Protein 2WR8 (pdb70)

Radius of gyration: 19.85 Å; Cα contacts (8 Å, |Δi|>4): 590; chains: 1; bounding box: 48×47×49 Å

InterPro domains:
  IPR002747 S-adenosyl-l-methionine hydroxide adenosyltransferase [PIRSF006779] (1-255)
  IPR002747 S-adenosyl-l-methionine hydroxide adenosyltransferase [PTHR35092] (1-255)
  IPR023227 S-adenosyl-l-methionine hydroxide adenosyltransferase, C-terminal domain superfamily [G3DSA:2.40.30.90] (161-256)
  IPR023227 S-adenosyl-l-methionine hydroxide adenosyltransferase, C-terminal domain superfamily [SSF101852] (163-254)
  IPR023228 S-adenosyl-l-methionine hydroxide adenosyltransferase, N-terminal domain superfamily [G3DSA:3.40.50.10790] (1-160)
  IPR023228 S-adenosyl-l-methionine hydroxide adenosyltransferase, N-terminal domain superfamily [SSF102522] (1-161)
  IPR046469 S-adenosyl-l-methionine hydroxide adenosyltransferase, N-terminal domain [PF01887] (2-149)
  IPR046470 S-adenosyl-l-methionine hydroxide adenosyltransferase, C-terminal domain [PF20257] (174-251)

Sequence (258 aa):
GSHMITLTTDFGLKGPYVGEMKVAMLRINPNAKIVDVTHSVTRHSILEGSFVMEQVVKYSPKGTVHVGVIDPGVGERRAIVIEGDQYLVVPDNGLATLPLKHIKVKSVYEIIPDKIRKFTGWEISSTFHGRDIFGPAGALIEKGIHPEEFGREIPVDSIVKLNVEPRKEGDVWILKVIYIDDFGNVILNLENYEKPRTVELLDFNLRLPYLETYGLVEKGEMLALPGSHHDYLEIAVNMGSAAERLNVKVGDELRVRLL

Solvent-accessible surface area: 12575 Å² total; per-residue (Å²): 33,99,81,68,0,5,0,1,0,29,41,30,133,210,53,80,111,20,38,52,0,58,95,3,0,67,181,16,5,95,116,15,118,38,62,66,46,34,6,73,10,69,180,90,17,32,24,7,0,0,8,19,2,3,30,40,1,58,177,17,80,127,19,0,2,2,0,0,3,0,18,68,50,36,39,191,41,63,6,1,0,0,18,16,40,0,44,0,0,0,1,11,24,2,0,3,11,4,0,23,92,64,14,162,50,167,8,0,8,29,4,39,66,116,68,0,108,164,61,17,60,63,128,40,30,91,99,27,17,0,61,0,3,0,0,0,0,0,0,3,14,18,119,55,40,112,1,95,89,0,4,140,120,22,83,63,137,53,12,72,130,40,130,25,130,34,122,112,102,68,86,26,58,19,0,42,0,2,57,40,28,155,146,7,6,0,1,0,7,2,58,148,42,162,123,17,200,19,0,22,1,55,69,62,149,60,158,7,50,18,51,96,75,81,64,107,26,140,152,29,90,14,0,0,5,20,34,99,15,92,8,0,7,0,0,6,11,153,29,31,0,13,144,128,9,130,13,149,35,36,55,94,8,116,0,71,42,84

Nearest PDB structures (foldseek):
  2wr8-assembly1_A  TM=1.004E+00  e=3.910E-58  Pyrococcus horikoshii OT3
  1wu8-assembly1_A  TM=9.920E-01  e=3.789E-52  Pyrococcus horikoshii OT3
  2zbu-assembly1_A  TM=8.902E-01  e=6.516E-28  Thermotoga maritima MSB8
  6ryz-assembly1_B  TM=8.671E-01  e=4.661E-22  Salinispora tropica CNB-440
  2q6l-assembly1_A  TM=8.946E-01  e=6.001E-20  Salinispora tropica CNB-440

Organism: Pyrococcus horikoshii (strain ATCC 700860 / DSM 12428 / JCM 9974 / NBRC 100139 / OT-3) (NCBI:txid70601)

Secondary structure (DSSP, 8-state):
--SEEEEEESS-SSSSHHHHHHHHHHHH-TT-EEEEEES-S-TT-HHHHHHHHHHHHHHSPTT-EEEEE--TT---PPEEEEEESSEEEEESSSTTTTGGGG--EEEEEEE-HHHHHHHH-SPPPSS-HIIIIIHHHHHHHHHT--GGGTEEEE-GGGS-------EEETTEEEEEEEEE-TT--EEES--S----SEEEETTTTEEEEB-SSGGGS-TT-EEEE-TTSSSEEEEETTB-HHHHHT--TT-EEEEEE-

CATH classification: 3.40.50.10790 (+1 more: 2.40.30.90)

B-factor: mean 41.77, std 5.21, range [25.49, 77.17]

Foldseek 3Di:
DPAAEEEAALQDDPDCQVVLLVVLLCVQAVVHHYHYQDNNPPQLQLLLLLLSLLQVLVPGQFAYEYFYDRPPPQAPWFFKWFAFSYIYGYTLAASPANNVVPTGTDFMWTFDQVQQCVRRVDDDDRPSCSNRPRSSVSSCVSVVNDSVRGTDTDDPVPGHHDDQDWDDDPQKIWWFFRDQDPQQKTWTSAAPDDDFQWKDQPVPPDIAGEDDDLVVDDQQQKHWYCPDRRTIIIHGRSHHPCVVVVDDGGDITIMGGD

Structure (mmCIF, N/CA/C/O backbone):
data_2WR8
#
_entry.id   2WR8
#
_cell.length_a   65.561
_cell.length_b   65.561
_cell.length_c   142.685
_cell.angle_alpha   90.00
_cell.angle_beta   90.00
_cell.angle_gamma   120.00
#
_symmetry.space_group_name_H-M   'H 3'
#
loop_
_entity.id
_entity.type
_entity.pdbx_description
1 polymer 'PUTATIVE UNCHARACTERIZED PROTEIN PH0463'
2 non-polymer S-ADENOSYL-L-HOMOCYSTEINE
3 water water
#
loop_
_atom_site.group_PDB
_atom_site.id
_atom_site.type_symbol
_atom_site.label_atom_id
_atom_site.label_alt_id
_atom_site.label_comp_id
_atom_site.label_asym_id
_atom_site.label_entity_id
_atom_site.label_seq_id
_atom_site.pdbx_PDB_ins_code
_atom_site.Cartn_x
_atom_site.Cartn_y
_atom_site.Cartn_z
_atom_site.occupancy
_atom_site.B_iso_or_equiv
_atom_site.auth_seq_id
_atom_site.auth_comp_id
_atom_site.auth_asym_id
_atom_site.auth_atom_id
_atom_site.pdbx_PDB_model_num
ATOM 1 N N . GLY A 1 1 ? 4.128 -29.462 -19.696 1.00 44.57 -2 GLY A N 1
ATOM 2 C CA . GLY A 1 1 ? 4.391 -30.901 -19.342 1.00 44.94 -2 GLY A CA 1
ATOM 3 C C . GLY A 1 1 ? 5.750 -31.448 -19.766 1.00 45.54 -2 GLY A C 1
ATOM 4 O O . GLY A 1 1 ? 5.954 -32.668 -19.820 1.00 46.59 -2 GLY A O 1
ATOM 5 N N . SER A 1 2 ? 6.697 -30.559 -20.054 1.00 46.16 -1 SER A N 1
ATOM 6 C CA . SER A 1 2 ? 8.022 -30.970 -20.502 1.00 45.67 -1 SER A CA 1
ATOM 7 C C . SER A 1 2 ? 8.877 -31.326 -19.304 1.00 45.24 -1 SER A C 1
ATOM 8 O O . SER A 1 2 ? 9.565 -32.329 -19.300 1.00 44.47 -1 SER A O 1
ATOM 11 N N . HIS A 1 3 ? 8.837 -30.483 -18.284 1.00 43.90 0 HIS A N 1
ATOM 12 C CA . HIS A 1 3 ? 9.594 -30.739 -17.068 1.00 43.36 0 HIS A CA 1
ATOM 13 C C . HIS A 1 3 ? 8.641 -30.921 -15.899 1.00 42.24 0 HIS A C 1
ATOM 14 O O . HIS A 1 3 ? 7.479 -30.543 -15.910 1.00 41.41 0 HIS A O 1
ATOM 21 N N . MET A 1 4 ? 9.190 -31.558 -14.905 1.00 42.08 1 MET A N 1
ATOM 22 C CA . MET A 1 4 ? 8.536 -31.726 -13.606 1.00 42.53 1 MET A CA 1
ATOM 23 C C . MET A 1 4 ? 8.362 -30.375 -12.849 1.00 40.62 1 MET A C 1
ATOM 24 O O . MET A 1 4 ? 9.243 -29.528 -12.910 1.00 38.05 1 MET A O 1
ATOM 29 N N . ILE A 1 5 ? 7.313 -30.259 -12.013 1.00 38.67 2 ILE A N 1
ATOM 30 C CA . ILE A 1 5 ? 7.175 -29.190 -11.050 1.00 38.05 2 ILE A CA 1
ATOM 31 C C . ILE A 1 5 ? 7.011 -29.920 -9.747 1.00 38.32 2 ILE A C 1
ATOM 32 O O . ILE A 1 5 ? 6.032 -30.651 -9.585 1.00 38.66 2 ILE A O 1
ATOM 37 N N . THR A 1 6 ? 7.953 -29.709 -8.830 1.00 37.51 3 THR A N 1
ATOM 38 C CA . THR A 1 6 ? 7.927 -30.349 -7.516 1.00 37.13 3 THR A CA 1
ATOM 39 C C . THR A 1 6 ? 7.273 -29.397 -6.494 1.00 36.70 3 THR A C 1
ATOM 40 O O . THR A 1 6 ? 7.334 -28.170 -6.639 1.00 34.83 3 THR A O 1
ATOM 44 N N . LEU A 1 7 ? 6.663 -29.972 -5.469 1.00 37.41 4 LEU A N 1
ATOM 45 C CA . LEU A 1 7 ? 6.039 -29.221 -4.412 1.00 36.64 4 LEU A CA 1
ATOM 46 C C . LEU A 1 7 ? 6.513 -29.629 -3.007 1.00 36.83 4 LEU A C 1
ATOM 47 O O . LEU A 1 7 ? 6.472 -30.809 -2.653 1.00 35.71 4 LEU A O 1
ATOM 52 N N . THR A 1 8 ? 6.963 -28.617 -2.269 1.00 35.36 5 THR A N 1
ATOM 53 C CA . THR A 1 8 ? 7.429 -28.763 -0.871 1.00 36.22 5 THR A CA 1
ATOM 54 C C . THR A 1 8 ? 6.769 -27.673 -0.074 1.00 36.07 5 THR A C 1
ATOM 55 O O . THR A 1 8 ? 7.052 -26.460 -0.324 1.00 37.49 5 THR A O 1
ATOM 59 N N . THR A 1 9 ? 6.030 -28.043 0.987 1.00 36.46 6 THR A N 1
ATOM 60 C CA . THR A 1 9 ? 5.330 -27.044 1.809 1.00 36.66 6 THR A CA 1
ATOM 61 C C . THR A 1 9 ? 5.296 -27.518 3.238 1.00 36.70 6 THR A C 1
ATOM 62 O O . THR A 1 9 ? 5.579 -28.711 3.506 1.00 37.32 6 THR A O 1
ATOM 66 N N . ASP A 1 10 ? 4.851 -26.632 4.111 1.00 35.84 7 ASP A N 1
ATOM 67 C CA . ASP A 1 10 ? 4.446 -26.981 5.473 1.00 36.42 7 ASP A CA 1
ATOM 68 C C . ASP A 1 10 ? 2.920 -26.873 5.666 1.00 35.91 7 ASP A C 1
ATOM 69 O O . ASP A 1 10 ? 2.429 -26.757 6.782 1.00 36.44 7 ASP A O 1
ATOM 74 N N . PHE A 1 11 ? 2.168 -26.909 4.573 1.00 36.57 8 PHE A N 1
ATOM 75 C CA . PHE A 1 11 ? 0.712 -26.630 4.641 1.00 36.61 8 PHE A CA 1
ATOM 76 C C . PHE A 1 11 ? -0.060 -27.669 5.418 1.00 35.88 8 PHE A C 1
ATOM 77 O O . PHE A 1 11 ? -1.155 -27.417 5.858 1.00 36.46 8 PHE A O 1
ATOM 85 N N . GLY A 1 12 ? 0.467 -28.870 5.459 1.00 36.67 9 GLY A N 1
ATOM 86 C CA . GLY A 1 12 ? -0.221 -30.000 6.059 1.00 37.07 9 GLY A CA 1
ATOM 87 C C . GLY A 1 12 ? -1.058 -30.766 5.047 1.00 38.32 9 GLY A C 1
ATOM 88 O O . GLY A 1 12 ? -1.300 -30.276 3.933 1.00 39.43 9 GLY A O 1
ATOM 89 N N . LEU A 1 13 ? -1.497 -31.965 5.449 1.00 37.45 10 LEU A N 1
ATOM 90 C CA . LEU A 1 13 ? -2.289 -32.828 4.577 1.00 38.32 10 LEU A CA 1
ATOM 91 C C . LEU A 1 13 ? -3.776 -32.816 4.856 1.00 38.22 10 LEU A C 1
ATOM 92 O O . LEU A 1 13 ? -4.560 -33.278 4.009 1.00 38.76 10 LEU A O 1
ATOM 97 N N . LYS A 1 14 ? -4.208 -32.307 6.001 1.00 37.33 11 LYS A N 1
ATOM 98 C CA . LYS A 1 14 ? -5.637 -32.308 6.325 1.00 38.70 11 LYS A CA 1
ATOM 99 C C . LYS A 1 14 ? -6.281 -31.011 5.923 1.00 40.36 11 LYS A C 1
ATOM 100 O O . LYS A 1 14 ? -6.135 -29.986 6.630 1.00 43.21 11 LYS A O 1
ATOM 106 N N . GLY A 1 15 ? -7.006 -30.986 4.794 1.00 39.04 12 GLY A N 1
ATOM 107 C CA . GLY A 1 15 ? -7.703 -29.784 4.418 1.00 37.39 12 GLY A CA 1
ATOM 108 C C . GLY A 1 15 ? -7.544 -29.564 2.946 1.00 37.28 12 GLY A C 1
ATOM 109 O O . GLY A 1 15 ? -7.059 -30.486 2.272 1.00 36.74 12 GLY A O 1
ATOM 110 N N . PRO A 1 16 ? -7.947 -28.368 2.455 1.00 36.84 13 PRO A N 1
ATOM 111 C CA . PRO A 1 16 ? -7.972 -28.095 1.026 1.00 35.51 13 PRO A CA 1
ATOM 112 C C . PRO A 1 16 ? -6.736 -27.453 0.439 1.00 36.61 13 PRO A C 1
ATOM 113 O O . PRO A 1 16 ? -6.714 -27.259 -0.788 1.00 34.46 13 PRO A O 1
ATOM 117 N N . TYR A 1 17 ? -5.737 -27.104 1.264 1.00 35.69 14 TYR A N 1
ATOM 118 C CA . TYR A 1 17 ? -4.709 -26.173 0.758 1.00 36.23 14 TYR A CA 1
ATOM 119 C C . TYR A 1 17 ? -3.952 -26.771 -0.402 1.00 35.46 14 TYR A C 1
ATOM 120 O O . TYR A 1 17 ? -3.790 -26.155 -1.449 1.00 35.68 14 TYR A O 1
ATOM 129 N N . VAL A 1 18 ? -3.434 -27.983 -0.226 1.00 35.30 15 VAL A N 1
ATOM 130 C CA . VAL A 1 18 ? -2.697 -28.578 -1.341 1.00 36.00 15 VAL A CA 1
ATOM 131 C C . VAL A 1 18 ? -3.517 -28.774 -2.601 1.00 35.07 15 VAL A C 1
ATOM 132 O O . VAL A 1 18 ? -3.031 -28.468 -3.712 1.00 35.07 15 VAL A O 1
ATOM 136 N N . GLY A 1 19 ? -4.734 -29.293 -2.483 1.00 35.27 16 GLY A N 1
ATOM 137 C CA . GLY A 1 19 ? -5.628 -29.457 -3.620 1.00 35.29 16 GLY A CA 1
ATOM 138 C C . GLY A 1 19 ? -5.912 -28.140 -4.325 1.00 36.36 16 GLY A C 1
ATOM 139 O O . GLY A 1 19 ? -5.901 -28.079 -5.566 1.00 36.17 16 GLY A O 1
ATOM 140 N N . GLU A 1 20 ? -6.208 -27.092 -3.552 1.00 36.62 17 GLU A N 1
ATOM 141 C CA . GLU A 1 20 ? -6.414 -25.756 -4.150 1.00 37.44 17 GLU A CA 1
ATOM 142 C C . GLU A 1 20 ? -5.229 -25.314 -5.003 1.00 37.82 17 GLU A C 1
ATOM 143 O O . GLU A 1 20 ? -5.391 -24.892 -6.153 1.00 37.83 17 GLU A O 1
ATOM 149 N N . MET A 1 21 ? -4.033 -25.398 -4.429 1.00 38.26 18 MET A N 1
ATOM 150 C CA . MET A 1 21 ? -2.804 -25.038 -5.144 1.00 38.01 18 MET A CA 1
ATOM 151 C C . MET A 1 21 ? -2.659 -25.866 -6.429 1.00 37.84 18 MET A C 1
ATOM 152 O O . MET A 1 21 ? -2.401 -25.301 -7.458 1.00 37.00 18 MET A O 1
ATOM 157 N N . LYS A 1 22 ? -2.880 -27.186 -6.367 1.00 37.71 19 LYS A N 1
ATOM 158 C CA . LYS A 1 22 ? -2.765 -28.034 -7.540 1.00 37.69 19 LYS A CA 1
ATOM 159 C C . LYS A 1 22 ? -3.782 -27.670 -8.611 1.00 38.24 19 LYS A C 1
ATOM 160 O O . LYS A 1 22 ? -3.457 -27.604 -9.808 1.00 37.90 19 LYS A O 1
ATOM 166 N N . VAL A 1 23 ? -5.042 -27.464 -8.234 1.00 38.48 20 VAL A N 1
ATOM 167 C CA . VAL A 1 23 ? -6.048 -27.158 -9.267 1.00 38.56 20 VAL A CA 1
ATOM 168 C C . VAL A 1 23 ? -5.762 -25.784 -9.912 1.00 38.80 20 VAL A C 1
ATOM 169 O O . VAL A 1 23 ? -5.893 -25.635 -11.126 1.00 39.42 20 VAL A O 1
ATOM 173 N N . ALA A 1 24 ? -5.254 -24.841 -9.121 1.00 38.34 21 ALA A N 1
ATOM 174 C CA . ALA A 1 24 ? -4.810 -23.520 -9.647 1.00 39.19 21 ALA A CA 1
ATOM 175 C C . ALA A 1 24 ? -3.717 -23.651 -10.678 1.00 38.71 21 ALA A C 1
ATOM 176 O O . ALA A 1 24 ? -3.698 -22.930 -11.680 1.00 39.54 21 ALA A O 1
ATOM 178 N N . MET A 1 25 ? -2.753 -24.520 -10.388 1.00 39.02 22 MET A N 1
ATOM 179 C CA . MET A 1 25 ? -1.679 -24.844 -11.302 1.00 38.75 22 MET A CA 1
ATOM 180 C C . MET A 1 25 ? -2.133 -25.477 -12.615 1.00 38.32 22 MET A C 1
ATOM 181 O O . MET A 1 25 ? -1.718 -25.069 -13.728 1.00 37.71 22 MET A O 1
ATOM 186 N N . LEU A 1 26 ? -3.037 -26.445 -12.487 1.00 39.43 23 LEU A N 1
ATOM 187 C CA . LEU A 1 26 ? -3.507 -27.241 -13.621 1.00 39.76 23 LEU A CA 1
ATOM 188 C C . LEU A 1 26 ? -4.476 -26.451 -14.475 1.00 39.95 23 LEU A C 1
ATOM 189 O O . LEU A 1 26 ? -4.587 -26.713 -15.671 1.00 39.84 23 LEU A O 1
ATOM 194 N N . ARG A 1 27 ? -5.169 -25.489 -13.868 1.00 40.33 24 ARG A N 1
ATOM 195 C CA . ARG A 1 27 ? -5.919 -24.466 -14.583 1.00 41.93 24 ARG A CA 1
ATOM 196 C C . ARG A 1 27 ? -5.054 -23.755 -15.612 1.00 42.44 24 ARG A C 1
ATOM 197 O O . ARG A 1 27 ? -5.419 -23.586 -16.764 1.00 42.09 24 ARG A O 1
ATOM 205 N N . ILE A 1 28 ? -3.901 -23.310 -15.141 1.00 42.72 25 ILE A N 1
ATOM 206 C CA . ILE A 1 28 ? -2.936 -22.599 -15.949 1.00 42.51 25 ILE A CA 1
ATOM 207 C C . ILE A 1 28 ? -2.193 -23.510 -16.900 1.00 41.12 25 ILE A C 1
ATOM 208 O O . ILE A 1 28 ? -1.975 -23.175 -18.063 1.00 41.23 25 ILE A O 1
ATOM 213 N N . ASN A 1 29 ? -1.796 -24.668 -16.410 1.00 40.38 26 ASN A N 1
ATOM 214 C CA . ASN A 1 29 ? -0.945 -25.562 -17.169 1.00 40.52 26 ASN A CA 1
ATOM 215 C C . ASN A 1 29 ? -1.546 -26.960 -17.111 1.00 39.90 26 ASN A C 1
ATOM 216 O O . ASN A 1 29 ? -1.175 -27.750 -16.237 1.00 38.83 26 ASN A O 1
ATOM 221 N N . PRO A 1 30 ? -2.549 -27.240 -17.959 1.00 39.37 27 PRO A N 1
ATOM 222 C CA . PRO A 1 30 ? -3.267 -28.503 -17.786 1.00 39.98 27 PRO A CA 1
ATOM 223 C C . PRO A 1 30 ? -2.422 -29.741 -17.926 1.00 39.81 27 PRO A C 1
ATOM 224 O O . PRO A 1 30 ? -2.813 -30.802 -17.430 1.00 40.31 27 PRO A O 1
ATOM 228 N N . ASN A 1 31 ? -1.284 -29.632 -18.616 1.00 39.77 28 ASN A N 1
ATOM 229 C CA . ASN A 1 31 ? -0.438 -30.801 -18.820 1.00 39.58 28 ASN A CA 1
ATOM 230 C C . ASN A 1 31 ? 0.702 -30.912 -17.834 1.00 39.18 28 ASN A C 1
ATOM 231 O O . ASN A 1 31 ? 1.522 -31.815 -17.948 1.00 38.02 28 ASN A O 1
ATOM 236 N N . ALA A 1 32 ? 0.692 -30.075 -16.802 1.00 39.21 29 ALA A N 1
ATOM 237 C CA . ALA A 1 32 ? 1.754 -30.073 -15.798 1.00 39.46 29 ALA A CA 1
ATOM 238 C C . ALA A 1 32 ? 1.926 -31.460 -15.154 1.00 39.35 29 ALA A C 1
ATOM 239 O O . ALA A 1 32 ? 0.942 -32.206 -14.952 1.00 40.28 29 ALA A O 1
ATOM 241 N N . LYS A 1 33 ? 3.190 -31.831 -14.943 1.00 38.35 30 LYS A N 1
ATOM 242 C CA . LYS A 1 33 ? 3.555 -33.053 -14.255 1.00 38.93 30 LYS A CA 1
ATOM 243 C C . LYS A 1 33 ? 3.987 -32.608 -12.846 1.00 37.47 30 LYS A C 1
ATOM 244 O O . LYS A 1 33 ? 5.152 -32.215 -12.619 1.00 37.74 30 LYS A O 1
ATOM 250 N N . ILE A 1 34 ? 3.059 -32.713 -11.895 1.00 37.07 31 ILE A N 1
ATOM 251 C CA . ILE A 1 34 ? 3.220 -32.138 -10.592 1.00 36.83 31 ILE A CA 1
ATOM 252 C C . ILE A 1 34 ? 3.644 -33.293 -9.640 1.00 37.28 31 ILE A C 1
ATOM 253 O O . ILE A 1 34 ? 2.991 -34.342 -9.590 1.00 38.42 31 ILE A O 1
ATOM 258 N N . VAL A 1 35 ? 4.786 -33.137 -8.999 1.00 38.21 32 VAL A N 1
ATOM 259 C CA . VAL A 1 35 ? 5.323 -34.199 -8.185 1.00 37.48 32 VAL A CA 1
ATOM 260 C C . VAL A 1 35 ? 5.361 -33.717 -6.747 1.00 37.07 32 VAL A C 1
ATOM 261 O O . VAL A 1 35 ? 6.075 -32.760 -6.428 1.00 36.29 32 VAL A O 1
ATOM 265 N N . ASP A 1 36 ? 4.595 -34.345 -5.880 1.00 36.06 33 ASP A N 1
ATOM 266 C CA . ASP A 1 36 ? 4.651 -33.984 -4.458 1.00 36.95 33 ASP A CA 1
ATOM 267 C C . ASP A 1 36 ? 5.969 -34.450 -3.821 1.00 38.03 33 ASP A C 1
ATOM 268 O O . ASP A 1 36 ? 6.420 -35.616 -4.062 1.00 37.65 33 ASP A O 1
ATOM 273 N N . VAL A 1 37 ? 6.605 -33.561 -3.046 1.00 37.61 34 VAL A N 1
ATOM 274 C CA . VAL A 1 37 ? 7.725 -33.955 -2.198 1.00 36.74 34 VAL A CA 1
ATOM 275 C C . VAL A 1 37 ? 7.111 -34.234 -0.826 1.00 36.75 34 VAL A C 1
ATOM 276 O O . VAL A 1 37 ? 6.959 -35.401 -0.398 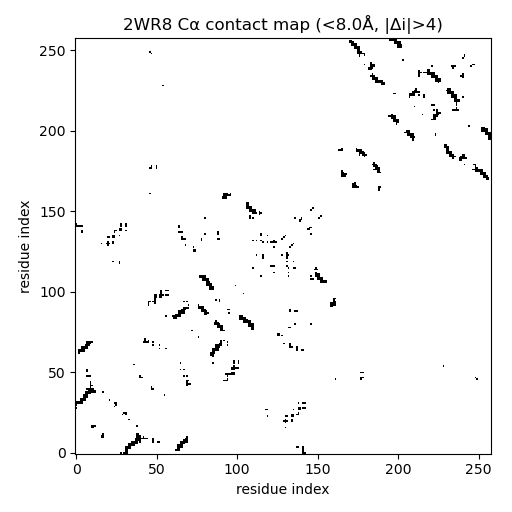1.00 36.04 34 VAL A O 1
ATOM 280 N N . THR A 1 38 ? 6.629 -33.165 -0.191 1.00 36.66 35 THR A N 1
ATOM 281 C CA . THR A 1 38 ? 6.073 -33.236 1.162 1.00 36.34 35 THR A CA 1
ATOM 282 C C . THR A 1 38 ? 5.275 -31.984 1.383 1.00 37.77 35 THR A C 1
ATOM 283 O O . THR A 1 38 ? 5.627 -30.905 0.870 1.00 37.66 35 THR A O 1
ATOM 287 N N . HIS A 1 39 ? 4.268 -32.110 2.234 1.00 37.38 36 HIS A N 1
ATOM 288 C CA . HIS A 1 39 ? 3.517 -30.979 2.749 1.00 37.09 36 HIS A CA 1
ATOM 289 C C . HIS A 1 39 ? 3.499 -31.050 4.263 1.00 37.83 36 HIS A C 1
ATOM 290 O O . HIS A 1 39 ? 2.721 -30.344 4.907 1.00 40.05 36 HIS A O 1
ATOM 297 N N . SER A 1 40 ? 4.436 -31.818 4.806 1.00 37.92 37 SER A N 1
ATOM 298 C CA . SER A 1 40 ? 4.490 -32.105 6.224 1.00 38.68 37 SER A CA 1
ATOM 299 C C . SER A 1 40 ? 5.784 -31.603 6.852 1.00 40.58 37 SER A C 1
ATOM 300 O O . SER A 1 40 ? 6.112 -31.959 8.019 1.00 42.28 37 SER A O 1
ATOM 303 N 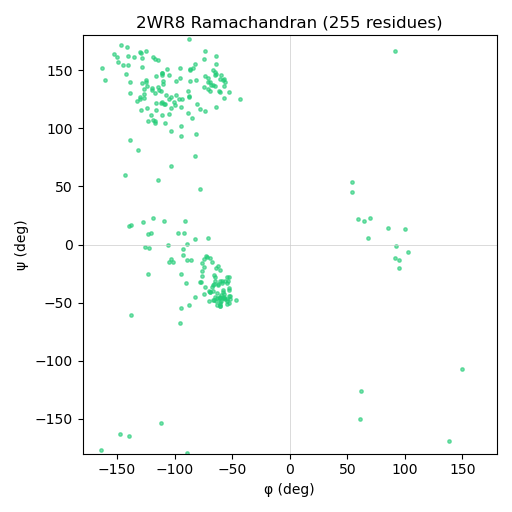N . VAL A 1 41 ? 6.413 -30.628 6.215 1.00 39.75 38 VAL A N 1
ATOM 304 C CA . VAL A 1 41 ? 7.532 -29.937 6.853 1.00 39.63 38 VAL A CA 1
ATOM 305 C C . VAL A 1 41 ? 7.031 -29.341 8.163 1.00 39.48 38 VAL A C 1
ATOM 306 O O . VAL A 1 41 ? 5.903 -28.788 8.246 1.00 38.25 38 VAL A O 1
ATOM 310 N N . THR A 1 42 ? 7.894 -29.398 9.176 1.00 39.03 39 THR A N 1
ATOM 311 C CA . THR A 1 42 ? 7.571 -28.895 10.519 1.00 39.25 39 THR A CA 1
ATOM 312 C C . THR A 1 42 ? 7.081 -27.459 10.357 1.00 39.71 39 THR A C 1
ATOM 313 O O . THR A 1 42 ? 7.693 -26.694 9.599 1.00 39.78 39 THR A O 1
ATOM 317 N N . ARG A 1 43 ? 5.952 -27.132 10.964 1.00 37.88 40 ARG A N 1
ATOM 318 C CA . ARG A 1 43 ? 5.332 -25.802 10.776 1.00 38.58 40 ARG A CA 1
ATOM 319 C C . ARG A 1 43 ? 6.366 -24.645 10.820 1.00 39.14 40 ARG A C 1
ATOM 320 O O . ARG A 1 43 ? 7.126 -24.543 11.831 1.00 37.13 40 ARG A O 1
ATOM 328 N N . HIS A 1 44 ? 6.376 -23.831 9.751 1.00 38.28 41 HIS A N 1
ATOM 329 C CA . HIS A 1 44 ? 7.178 -22.603 9.678 1.00 37.70 41 HIS A CA 1
ATOM 330 C C . HIS A 1 44 ? 8.686 -22.861 9.637 1.00 37.97 41 HIS A C 1
ATOM 331 O O . HIS A 1 44 ? 9.440 -21.905 9.743 1.00 39.11 41 HIS A O 1
ATOM 338 N N . SER A 1 45 ? 9.145 -24.111 9.562 1.00 38.14 42 SER A N 1
ATOM 339 C CA . SER A 1 45 ? 10.583 -24.377 9.579 1.00 37.91 42 SER A CA 1
ATOM 340 C C . SER A 1 45 ? 11.150 -24.158 8.153 1.00 37.90 42 SER A C 1
ATOM 341 O O . SER A 1 45 ? 11.198 -25.055 7.289 1.00 38.32 42 SER A O 1
ATOM 344 N N . ILE A 1 46 ? 11.668 -22.946 7.940 1.00 37.29 43 ILE A N 1
ATOM 345 C CA . ILE A 1 46 ? 12.287 -22.644 6.657 1.00 37.06 43 ILE A CA 1
ATOM 346 C C . ILE A 1 46 ? 13.558 -23.532 6.524 1.00 35.91 43 ILE A C 1
ATOM 347 O O . ILE A 1 46 ? 13.869 -23.991 5.428 1.00 36.48 43 ILE A O 1
ATOM 352 N N . LEU A 1 47 ? 14.238 -23.795 7.656 1.00 36.65 44 LEU A N 1
ATOM 353 C CA . LEU A 1 47 ? 15.451 -24.641 7.693 1.00 37.42 44 LEU A CA 1
ATOM 354 C C . LEU A 1 47 ? 15.159 -26.051 7.201 1.00 38.12 44 LEU A C 1
ATOM 355 O O . LEU A 1 47 ? 15.863 -26.572 6.294 1.00 38.65 44 LEU A O 1
ATOM 360 N N . GLU A 1 48 ? 14.139 -26.688 7.748 1.00 37.72 45 GLU A N 1
ATOM 361 C CA . GLU A 1 48 ? 13.876 -28.081 7.353 1.00 37.55 45 GLU A CA 1
ATOM 362 C C . GLU A 1 48 ? 13.384 -28.123 5.895 1.00 37.61 45 GLU A C 1
ATOM 363 O O . GLU A 1 48 ? 13.783 -28.965 5.121 1.00 37.56 45 GLU A O 1
ATOM 369 N N . GLY A 1 49 ? 12.521 -27.172 5.540 1.00 35.80 46 GLY A N 1
ATOM 370 C CA . GLY A 1 49 ? 12.121 -27.000 4.147 1.00 36.83 46 GLY A CA 1
ATOM 371 C C . GLY A 1 49 ? 13.289 -26.881 3.203 1.00 37.44 46 GLY A C 1
ATOM 372 O O . GLY A 1 49 ? 13.256 -27.450 2.077 1.00 37.25 46 GLY A O 1
ATOM 373 N N . SER A 1 50 ? 14.308 -26.085 3.570 1.00 36.53 47 SER A N 1
ATOM 374 C CA . SER A 1 50 ? 15.448 -25.878 2.698 1.00 37.61 47 SER A CA 1
ATOM 375 C C . SER A 1 50 ? 16.195 -27.220 2.484 1.00 37.42 47 SER A C 1
ATOM 376 O O . SER A 1 50 ? 16.513 -27.585 1.351 1.00 36.02 47 SER A O 1
ATOM 379 N N . PHE A 1 51 ? 16.334 -27.980 3.552 1.00 37.68 48 PHE A N 1
ATOM 380 C CA . PHE A 1 51 ? 17.011 -29.306 3.538 1.00 37.10 48 PHE A CA 1
ATOM 381 C C . PHE A 1 51 ? 16.288 -30.235 2.596 1.00 37.57 48 PHE A C 1
ATOM 382 O O . PHE A 1 51 ? 16.873 -30.855 1.745 1.00 38.62 48 PHE A O 1
ATOM 390 N N . VAL A 1 52 ? 14.974 -30.246 2.697 1.00 36.13 49 VAL A N 1
ATOM 391 C CA . VAL A 1 52 ? 14.175 -31.162 1.904 1.00 36.43 49 VAL A CA 1
ATOM 392 C C . VAL A 1 52 ? 14.294 -30.807 0.435 1.00 36.68 49 VAL A C 1
ATOM 393 O O . VAL A 1 52 ? 14.519 -31.687 -0.384 1.00 37.26 49 VAL A O 1
ATOM 397 N N . MET A 1 53 ? 14.139 -29.526 0.077 1.00 37.14 50 MET A N 1
ATOM 398 C CA . MET A 1 53 ? 14.311 -29.129 -1.312 1.00 37.21 50 MET A CA 1
ATOM 399 C C . MET A 1 53 ? 15.743 -29.390 -1.806 1.00 37.76 50 MET A C 1
ATOM 400 O O . MET A 1 53 ? 15.962 -29.731 -2.977 1.00 37.67 50 MET A O 1
ATOM 405 N N . GLU A 1 54 ? 16.726 -29.232 -0.938 1.00 38.01 51 GLU A N 1
ATOM 406 C CA . GLU A 1 54 ? 18.114 -29.526 -1.312 1.00 37.73 51 GLU A CA 1
ATOM 407 C C . GLU A 1 54 ? 18.264 -30.975 -1.815 1.00 37.79 51 GLU A C 1
ATOM 408 O O . GLU A 1 54 ? 18.850 -31.250 -2.875 1.00 38.70 51 GLU A O 1
ATOM 414 N N . GLN A 1 55 ? 17.684 -31.900 -1.068 1.00 37.70 52 GLN A N 1
ATOM 415 C CA . GLN A 1 55 ? 17.828 -33.317 -1.402 1.00 37.00 52 GLN A CA 1
ATOM 416 C C . GLN A 1 55 ? 17.116 -33.635 -2.721 1.00 36.36 52 GLN A C 1
ATOM 417 O O . GLN A 1 55 ? 17.638 -34.342 -3.528 1.00 36.62 52 GLN A O 1
ATOM 423 N N . VAL A 1 56 ? 15.941 -33.059 -2.945 1.00 36.80 53 VAL A N 1
ATOM 424 C CA . VAL A 1 56 ? 15.226 -33.307 -4.174 1.00 38.26 53 VAL A CA 1
ATOM 425 C C . VAL A 1 56 ? 15.916 -32.650 -5.369 1.00 38.55 53 VAL A C 1
ATOM 426 O O . VAL A 1 56 ? 15.986 -33.221 -6.479 1.00 40.14 53 VAL A O 1
ATOM 430 N N . VAL A 1 57 ? 16.422 -31.437 -5.192 1.00 38.92 54 VAL A N 1
ATOM 431 C CA . VAL A 1 57 ? 17.167 -30.764 -6.273 1.00 39.79 54 VAL A CA 1
ATOM 432 C C . VAL A 1 57 ? 18.393 -31.585 -6.748 1.00 39.81 54 VAL A C 1
ATOM 433 O O . VAL A 1 57 ? 18.720 -31.666 -7.971 1.00 40.07 54 VAL A O 1
ATOM 437 N N . LYS A 1 58 ? 19.069 -32.196 -5.787 1.00 39.96 55 LYS A N 1
ATOM 438 C CA . LYS A 1 58 ? 20.260 -32.997 -6.062 1.00 42.04 55 LYS A CA 1
ATOM 439 C C . LYS A 1 58 ? 20.003 -34.147 -7.009 1.00 41.86 55 LYS A C 1
ATOM 440 O O . LYS A 1 58 ? 20.908 -34.572 -7.747 1.00 43.31 55 LYS A O 1
ATOM 446 N N . TYR A 1 59 ? 18.785 -34.694 -6.970 1.00 42.78 56 TYR A N 1
ATOM 447 C CA . TYR A 1 59 ? 18.416 -35.817 -7.821 1.00 42.56 56 TYR A CA 1
ATOM 448 C C . TYR A 1 59 ? 17.491 -35.493 -8.999 1.00 43.26 56 TYR A C 1
ATOM 449 O O . TYR A 1 59 ? 17.179 -36.403 -9.765 1.00 43.18 56 TYR A O 1
ATOM 458 N N . SER A 1 60 ? 17.069 -34.227 -9.168 1.00 43.17 57 SER A N 1
ATOM 459 C CA . SER A 1 60 ? 16.168 -33.851 -10.265 1.00 43.00 57 SER A CA 1
ATOM 460 C C . SER A 1 60 ? 16.922 -33.524 -11.521 1.00 43.29 57 SER A C 1
ATOM 461 O O . SER A 1 60 ? 18.040 -33.042 -11.471 1.00 43.50 57 SER A O 1
ATOM 464 N N . PRO A 1 61 ? 16.296 -33.748 -12.674 1.00 42.91 58 PRO A N 1
ATOM 465 C CA . PRO A 1 61 ? 16.989 -33.412 -13.895 1.00 44.08 58 PRO A CA 1
ATOM 466 C C . PRO A 1 61 ? 17.008 -31.903 -14.103 1.00 44.92 58 PRO A C 1
ATOM 467 O O . PRO A 1 61 ? 16.187 -31.194 -13.507 1.00 45.57 58 PRO A O 1
ATOM 471 N N . LYS A 1 62 ? 17.940 -31.422 -14.922 1.00 45.27 59 LYS A N 1
ATOM 472 C CA . LYS A 1 62 ? 18.057 -29.989 -15.224 1.00 44.58 59 LYS A CA 1
ATOM 473 C C . LYS A 1 62 ? 16.746 -29.559 -15.851 1.00 44.10 59 LYS A C 1
ATOM 474 O O . LYS A 1 62 ? 16.082 -30.370 -16.481 1.00 44.25 59 LYS A O 1
ATOM 480 N N . GLY A 1 63 ? 16.329 -28.319 -15.589 1.00 43.18 60 GLY A N 1
ATOM 481 C CA . GLY A 1 63 ? 15.056 -27.792 -16.102 1.00 41.28 60 GLY A CA 1
ATOM 482 C C . GLY A 1 63 ? 13.865 -27.986 -15.194 1.00 39.94 60 GLY A C 1
ATOM 483 O O . GLY A 1 63 ? 12.805 -27.376 -15.410 1.00 37.21 60 GLY A O 1
ATOM 484 N N . THR A 1 64 ? 14.029 -28.810 -14.156 1.00 39.73 61 THR A N 1
ATOM 485 C CA . THR A 1 64 ? 12.989 -29.006 -13.138 1.00 38.76 61 THR A CA 1
ATOM 486 C C . THR A 1 64 ? 12.628 -27.698 -12.406 1.00 37.29 61 THR A C 1
ATOM 487 O O . THR A 1 64 ? 13.476 -26.809 -12.194 1.00 37.88 61 THR A O 1
ATOM 491 N N . VAL A 1 65 ? 11.351 -27.564 -12.116 1.00 35.63 62 VAL A N 1
ATOM 492 C CA . VAL A 1 65 ? 10.834 -26.356 -11.485 1.00 36.29 62 VAL A CA 1
ATOM 493 C C . VAL A 1 65 ? 10.406 -26.775 -10.090 1.00 36.15 62 VAL A C 1
ATOM 494 O O . VAL A 1 65 ? 9.583 -27.679 -9.923 1.00 37.53 62 VAL A O 1
ATOM 498 N N . HIS A 1 66 ? 10.979 -26.129 -9.097 1.00 35.65 63 HIS A N 1
ATOM 499 C CA . HIS A 1 66 ? 10.718 -26.438 -7.669 1.00 35.86 63 HIS A CA 1
ATOM 500 C C . HIS A 1 66 ? 9.963 -25.355 -6.941 1.00 36.32 63 HIS A C 1
ATOM 501 O O . HIS A 1 66 ? 10.481 -24.255 -6.756 1.00 35.84 63 HIS A O 1
ATOM 508 N N . VAL A 1 67 ? 8.717 -25.651 -6.562 1.00 36.69 64 VAL A N 1
ATOM 509 C CA . VAL A 1 67 ? 7.903 -24.696 -5.845 1.00 35.30 64 VAL A CA 1
ATOM 510 C C . VAL A 1 67 ? 8.064 -25.061 -4.374 1.00 36.48 64 VAL A C 1
ATOM 511 O O . VAL A 1 67 ? 7.757 -26.192 -3.951 1.00 37.88 64 VAL A O 1
ATOM 515 N N . GLY A 1 68 ? 8.465 -24.108 -3.588 1.00 34.98 65 GLY A N 1
ATOM 516 C CA . GLY A 1 68 ? 8.613 -24.301 -2.120 1.00 35.40 65 GLY A CA 1
ATOM 517 C C . GLY A 1 68 ? 7.845 -23.250 -1.404 1.00 36.34 65 GLY A C 1
ATOM 518 O O . GLY A 1 68 ? 8.089 -22.073 -1.662 1.00 35.60 65 GLY A O 1
ATOM 519 N N . VAL A 1 69 ? 7.011 -23.626 -0.441 1.00 38.26 66 VAL A N 1
ATOM 520 C CA . VAL A 1 69 ? 6.232 -22.654 0.318 1.00 36.65 66 VAL A CA 1
ATOM 521 C C . VAL A 1 69 ? 6.198 -23.033 1.796 1.00 37.36 66 VAL A C 1
ATOM 522 O O . VAL A 1 69 ? 5.371 -23.841 2.229 1.00 36.45 66 VAL A O 1
ATOM 526 N N . ILE A 1 70 ? 7.185 -22.517 2.519 1.00 36.07 67 ILE A N 1
ATOM 527 C CA . ILE A 1 70 ? 7.133 -22.452 3.983 1.00 36.26 67 ILE A CA 1
ATOM 528 C C . ILE A 1 70 ? 7.256 -20.950 4.250 1.00 37.98 67 ILE A C 1
ATOM 529 O O . ILE A 1 70 ? 8.320 -20.384 4.039 1.00 38.62 67 ILE A O 1
ATOM 534 N N . ASP A 1 71 ? 6.195 -20.298 4.750 1.00 38.34 68 ASP A N 1
ATOM 535 C CA . ASP A 1 71 ? 6.020 -18.822 4.608 1.00 38.42 68 ASP A CA 1
ATOM 536 C C . ASP A 1 71 ? 5.390 -18.189 5.837 1.00 39.63 68 ASP A C 1
ATOM 537 O O . ASP A 1 71 ? 4.321 -17.547 5.775 1.00 41.01 68 ASP A O 1
ATOM 542 N N . PRO A 1 72 ? 6.050 -18.334 6.985 1.00 40.47 69 PRO A N 1
ATOM 543 C CA . PRO A 1 72 ? 5.489 -17.718 8.220 1.00 41.63 69 PRO A CA 1
ATOM 544 C C . PRO A 1 72 ? 5.344 -16.189 8.157 1.00 43.29 69 PRO A C 1
ATOM 545 O O . PRO A 1 72 ? 4.430 -15.605 8.761 1.00 43.94 69 PRO A O 1
ATOM 549 N N . GLY A 1 73 ? 6.253 -15.573 7.420 1.00 44.08 70 GLY A N 1
ATOM 550 C CA . GLY A 1 73 ? 6.308 -14.108 7.274 1.00 44.79 70 GLY A CA 1
ATOM 551 C C . GLY A 1 73 ? 5.542 -13.550 6.124 1.00 45.41 70 GLY A C 1
ATOM 552 O O . GLY A 1 73 ? 5.802 -12.403 5.718 1.00 44.81 70 GLY A O 1
ATOM 553 N N . VAL A 1 74 ? 4.579 -14.319 5.611 1.00 46.14 71 VAL A N 1
ATOM 554 C CA . VAL A 1 74 ? 3.703 -13.895 4.546 1.00 47.19 71 VAL A CA 1
ATOM 555 C C . VAL A 1 74 ? 2.973 -12.617 4.948 1.00 49.17 71 VAL A C 1
ATOM 556 O O . VAL A 1 74 ? 2.580 -12.463 6.107 1.00 49.04 71 VAL A O 1
ATOM 560 N N . GLY A 1 75 ? 2.812 -11.742 3.957 1.00 50.23 72 GLY A N 1
ATOM 561 C CA . GLY A 1 75 ? 2.487 -10.325 4.130 1.00 50.07 72 GLY A CA 1
ATOM 562 C C . GLY A 1 75 ? 3.132 -9.594 2.961 1.00 51.91 72 GLY A C 1
ATOM 563 O O . GLY A 1 75 ? 3.758 -10.242 2.085 1.00 53.61 72 GLY A O 1
ATOM 564 N N . GLU A 1 77 ? 6.499 -7.429 4.461 1.00 52.83 74 GLU A N 1
ATOM 565 C CA . GLU A 1 77 ? 6.473 -7.310 2.995 1.00 51.66 74 GLU A CA 1
ATOM 566 C C . GLU A 1 77 ? 7.697 -8.015 2.374 1.00 50.39 74 GLU A C 1
ATOM 567 O O . GLU A 1 77 ? 8.497 -7.445 1.609 1.00 51.35 74 GLU A O 1
ATOM 573 N N . ARG A 1 78 ? 7.821 -9.283 2.729 1.00 47.20 75 ARG A N 1
ATOM 574 C CA . ARG A 1 78 ? 8.782 -10.169 2.101 1.00 44.89 75 ARG A CA 1
ATOM 575 C C . ARG A 1 78 ? 8.446 -10.378 0.609 1.00 42.02 75 ARG A C 1
ATOM 576 O O . ARG A 1 78 ? 7.263 -10.375 0.199 1.00 41.25 75 ARG A O 1
ATOM 584 N N . ARG A 1 79 ? 9.480 -10.579 -0.194 1.00 41.44 76 ARG A N 1
ATOM 585 C CA . ARG A 1 79 ? 9.315 -10.803 -1.646 1.00 41.19 76 ARG A CA 1
ATOM 586 C C . ARG A 1 79 ? 9.004 -12.262 -1.990 1.00 39.59 76 ARG A C 1
ATOM 587 O O . ARG A 1 79 ? 9.407 -13.176 -1.261 1.00 37.60 76 ARG A O 1
ATOM 595 N N . ALA A 1 80 ? 8.294 -12.442 -3.116 1.00 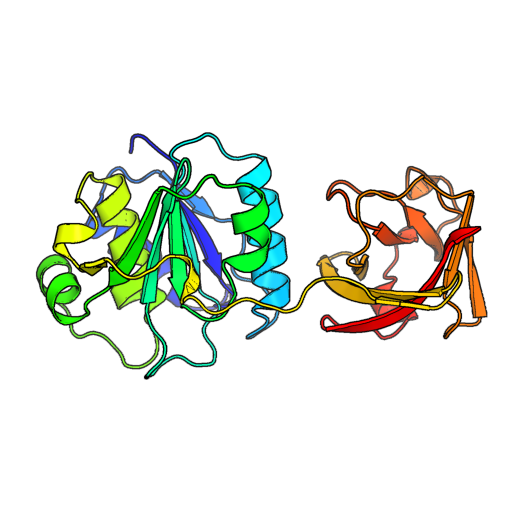38.89 77 ALA A N 1
ATOM 596 C CA . ALA A 1 80 ? 8.071 -13.732 -3.751 1.00 38.18 77 ALA A CA 1
ATOM 597 C C . ALA A 1 80 ? 9.011 -13.742 -4.902 1.00 37.35 77 ALA A C 1
ATOM 598 O O . ALA A 1 80 ? 9.036 -12.779 -5.663 1.00 36.45 77 ALA A O 1
ATOM 600 N N . ILE A 1 81 ? 9.844 -14.782 -5.004 1.00 35.72 78 ILE A N 1
ATOM 601 C CA . ILE A 1 81 ? 10.874 -14.784 -6.054 1.00 36.64 78 ILE A CA 1
ATOM 602 C C . ILE A 1 81 ? 10.918 -16.023 -6.936 1.00 35.93 78 ILE A C 1
ATOM 603 O O . ILE A 1 81 ? 10.501 -17.127 -6.547 1.00 35.93 78 ILE A O 1
ATOM 608 N N . VAL A 1 82 ? 11.404 -15.822 -8.152 1.00 35.31 79 VAL A N 1
ATOM 609 C CA . VAL A 1 82 ? 11.777 -16.900 -9.048 1.00 36.29 79 VAL A CA 1
ATOM 610 C C . VAL A 1 82 ? 13.285 -16.881 -9.198 1.00 37.03 79 VAL A C 1
ATOM 611 O O . VAL A 1 82 ? 13.864 -15.849 -9.587 1.00 37.64 79 VAL A O 1
ATOM 615 N N . ILE A 1 83 ? 13.929 -18.000 -8.878 1.00 38.16 80 ILE A N 1
ATOM 616 C CA . ILE A 1 83 ? 15.364 -18.133 -9.137 1.00 38.97 80 ILE A CA 1
ATOM 617 C C . ILE A 1 83 ? 15.512 -18.931 -10.428 1.00 39.60 80 ILE A C 1
ATOM 618 O O . ILE A 1 83 ? 15.050 -20.062 -10.517 1.00 38.72 80 ILE A O 1
ATOM 623 N N . GLU A 1 84 ? 16.137 -18.330 -11.433 1.00 39.72 81 GLU A N 1
ATOM 624 C CA . GLU A 1 84 ? 16.268 -18.955 -12.727 1.00 39.87 81 GLU A CA 1
ATOM 625 C C . GLU A 1 84 ? 17.671 -19.499 -12.890 1.00 39.86 81 GLU A C 1
ATOM 626 O O . GLU A 1 84 ? 18.629 -18.748 -12.887 1.00 40.47 81 GLU A O 1
ATOM 632 N N . GLY A 1 85 ? 17.786 -20.807 -13.036 1.00 39.99 82 GLY A N 1
ATOM 633 C CA . GLY A 1 85 ? 19.081 -21.471 -13.101 1.00 40.69 82 GLY A CA 1
ATOM 634 C C . GLY A 1 85 ? 18.974 -22.674 -14.002 1.00 41.61 82 GLY A C 1
ATOM 635 O O . GLY A 1 85 ? 18.027 -22.772 -14.779 1.00 42.33 82 GLY A O 1
ATOM 636 N N . ASP A 1 86 ? 19.938 -23.586 -13.919 1.00 41.78 83 ASP A N 1
ATOM 637 C CA . ASP A 1 86 ? 19.802 -24.872 -14.631 1.00 41.01 83 ASP A CA 1
ATOM 638 C C . ASP A 1 86 ? 18.683 -25.683 -14.022 1.00 41.14 83 ASP A C 1
ATOM 639 O O . ASP A 1 86 ? 18.234 -26.645 -14.613 1.00 41.54 83 ASP A O 1
ATOM 644 N N . GLN A 1 87 ? 18.244 -25.288 -12.821 1.00 40.13 84 GLN A N 1
ATOM 645 C CA . GLN A 1 87 ? 16.899 -25.624 -12.362 1.00 39.37 84 GLN A CA 1
ATOM 646 C C . GLN A 1 87 ? 16.236 -24.343 -11.891 1.00 39.51 84 GLN A C 1
ATOM 647 O O . GLN A 1 87 ? 16.923 -23.337 -11.683 1.00 39.43 84 GLN A O 1
ATOM 653 N N . TYR A 1 88 ? 14.916 -24.366 -11.728 1.00 38.23 85 TYR A N 1
ATOM 654 C CA . TYR A 1 88 ? 14.211 -23.189 -11.201 1.00 38.03 85 TYR A CA 1
ATOM 655 C C . TYR A 1 88 ? 13.798 -23.412 -9.737 1.00 37.76 85 TYR A C 1
ATOM 656 O O . TYR A 1 88 ? 13.394 -24.519 -9.347 1.00 37.18 85 TYR A O 1
ATOM 665 N N . LEU A 1 89 ? 13.820 -22.328 -8.958 1.00 36.89 86 LEU A N 1
ATOM 666 C CA . LEU A 1 89 ? 13.168 -22.289 -7.639 1.00 36.91 86 LEU A CA 1
ATOM 667 C C . LEU A 1 89 ? 12.091 -21.188 -7.618 1.00 36.76 86 LEU A C 1
ATOM 668 O O . LEU A 1 89 ? 12.364 -20.074 -8.069 1.00 37.16 86 LEU A O 1
ATOM 673 N N . VAL A 1 90 ? 10.898 -21.511 -7.110 1.00 34.77 87 VAL A N 1
ATOM 674 C CA . VAL A 1 90 ? 9.817 -20.532 -6.929 1.00 34.87 87 VAL A CA 1
ATOM 675 C C . VAL A 1 90 ? 9.462 -20.581 -5.431 1.00 35.53 87 VAL A C 1
ATOM 676 O O . VAL A 1 90 ? 8.825 -21.518 -4.962 1.00 35.29 87 VAL A O 1
ATOM 680 N N . VAL A 1 91 ? 9.878 -19.553 -4.726 1.00 36.38 88 VAL A N 1
ATOM 681 C CA . VAL A 1 91 ? 9.931 -19.573 -3.257 1.00 35.68 88 VAL A CA 1
ATOM 682 C C . VAL A 1 91 ? 9.708 -18.178 -2.669 1.00 35.18 88 VAL A C 1
ATOM 683 O O . VAL A 1 91 ? 9.969 -17.174 -3.345 1.00 36.06 88 VAL A O 1
ATOM 687 N N . PRO A 1 92 ? 9.268 -18.108 -1.402 1.00 35.94 89 PRO A N 1
ATOM 688 C CA . PRO A 1 92 ? 9.327 -16.848 -0.658 1.00 35.79 89 PRO A CA 1
ATOM 689 C C . PRO A 1 92 ? 10.808 -16.469 -0.474 1.00 35.15 89 PRO A C 1
ATOM 690 O O . PRO A 1 92 ? 11.651 -17.359 -0.357 1.00 35.99 89 PRO A O 1
ATOM 694 N N . ASP A 1 93 ? 11.103 -15.188 -0.488 1.00 34.68 90 ASP A N 1
ATOM 695 C CA . ASP A 1 93 ? 12.453 -14.699 -0.237 1.00 35.23 90 ASP A CA 1
ATOM 696 C C . ASP A 1 93 ? 12.694 -14.634 1.251 1.00 35.13 90 ASP A C 1
ATOM 697 O O . ASP A 1 93 ? 12.671 -13.541 1.843 1.00 36.12 90 ASP A O 1
ATOM 702 N N . ASN A 1 94 ? 12.917 -15.811 1.848 1.00 36.31 91 ASN A N 1
ATOM 703 C CA . ASN A 1 94 ? 13.082 -15.932 3.284 1.00 36.37 91 ASN A CA 1
ATOM 704 C C . ASN A 1 94 ? 14.187 -16.927 3.709 1.00 36.17 91 ASN A C 1
ATOM 705 O O . ASN A 1 94 ? 14.250 -17.293 4.884 1.00 37.61 91 ASN A O 1
ATOM 710 N N . GLY A 1 95 ? 15.033 -17.275 2.757 1.00 37.24 92 GLY A N 1
ATOM 711 C CA . GLY A 1 95 ? 16.144 -18.184 2.919 1.00 36.68 92 GLY A CA 1
ATOM 712 C C . GLY A 1 95 ? 15.827 -19.636 2.604 1.00 36.48 92 GLY A C 1
ATOM 713 O O . GLY A 1 95 ? 16.713 -20.505 2.653 1.00 36.97 92 GLY A O 1
ATOM 714 N N . LEU A 1 96 ? 14.583 -19.948 2.241 1.00 37.04 93 LEU A N 1
ATOM 715 C CA . LEU A 1 96 ? 14.231 -21.337 1.847 1.00 36.84 93 LEU A CA 1
ATOM 716 C C . LEU A 1 96 ? 15.150 -21.829 0.722 1.00 37.73 93 LEU A C 1
ATOM 717 O O . LEU A 1 96 ? 15.487 -23.006 0.675 1.00 38.96 93 LEU A O 1
ATOM 722 N N . ALA A 1 97 ? 15.584 -20.929 -0.161 1.00 37.10 94 ALA A N 1
ATOM 723 C CA . ALA A 1 97 ? 16.386 -21.305 -1.336 1.00 36.76 94 ALA A CA 1
ATOM 724 C C . ALA A 1 97 ? 17.820 -21.696 -0.941 1.00 36.97 94 ALA A C 1
ATOM 725 O O . ALA A 1 97 ? 18.548 -22.233 -1.744 1.00 38.62 94 ALA A O 1
ATOM 727 N N . THR A 1 98 ? 18.225 -21.467 0.312 1.00 37.73 95 THR A N 1
ATOM 728 C CA . THR A 1 98 ? 19.658 -21.504 0.618 1.00 38.00 95 THR A CA 1
ATOM 729 C C . THR A 1 98 ? 20.366 -22.829 0.356 1.00 37.51 95 THR A C 1
ATOM 730 O O . THR A 1 98 ? 21.401 -22.839 -0.341 1.00 38.87 95 THR A O 1
ATOM 734 N N . LEU A 1 99 ? 19.836 -23.930 0.907 1.00 37.73 96 LEU A N 1
ATOM 735 C CA . LEU A 1 99 ? 20.442 -25.232 0.631 1.00 38.02 96 LEU A CA 1
ATOM 736 C C . LEU A 1 99 ? 20.309 -25.690 -0.836 1.00 38.98 96 LEU A C 1
ATOM 737 O O . LEU A 1 99 ? 21.280 -26.160 -1.381 1.00 38.21 96 LEU A O 1
ATOM 742 N N . PRO A 1 100 ? 19.115 -25.617 -1.450 1.00 38.72 97 PRO A N 1
ATOM 743 C CA . PRO A 1 100 ? 19.079 -25.990 -2.862 1.00 39.28 97 PRO A CA 1
ATOM 744 C C . PRO A 1 100 ? 20.031 -25.201 -3.765 1.00 39.58 97 PRO A C 1
ATOM 745 O O . PRO A 1 100 ? 20.523 -25.752 -4.732 1.00 39.94 97 PRO A O 1
ATOM 749 N N . LEU A 1 101 ? 20.296 -23.936 -3.422 1.00 39.43 98 LEU A N 1
ATOM 750 C CA . LEU A 1 101 ? 21.154 -23.070 -4.219 1.00 40.04 98 LEU A CA 1
ATOM 751 C C . LEU A 1 101 ? 22.617 -23.571 -4.285 1.00 40.52 98 LEU A C 1
ATOM 752 O O . LEU A 1 101 ? 23.360 -23.157 -5.165 1.00 42.83 98 LEU A O 1
ATOM 757 N N . LYS A 1 102 ? 23.014 -24.427 -3.340 1.00 42.15 99 LYS A N 1
ATOM 758 C CA . LYS A 1 102 ? 24.330 -25.082 -3.347 1.00 41.93 99 LYS A CA 1
ATOM 759 C C . LYS A 1 102 ? 24.496 -25.959 -4.571 1.00 42.48 99 LYS A C 1
ATOM 760 O O . LYS A 1 102 ? 25.616 -26.311 -4.918 1.00 43.34 99 LYS A O 1
ATOM 766 N N . HIS A 1 103 ? 23.394 -26.326 -5.222 1.00 42.52 100 HIS A N 1
ATOM 767 C CA . HIS A 1 103 ? 23.413 -27.277 -6.326 1.00 42.69 100 HIS A CA 1
ATOM 768 C C . HIS A 1 103 ? 22.875 -26.721 -7.631 1.00 43.08 100 HIS A C 1
ATOM 769 O O . HIS A 1 103 ? 22.685 -27.471 -8.583 1.00 44.08 100 HIS A O 1
ATOM 776 N N . ILE A 1 104 ? 22.647 -25.4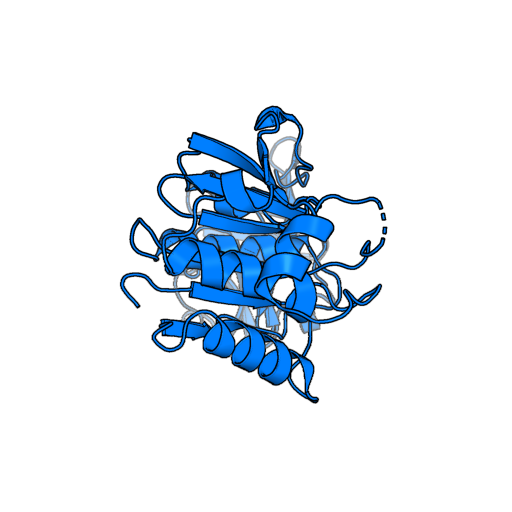18 -7.703 1.00 42.50 101 ILE A N 1
ATOM 777 C CA . ILE A 1 104 ? 22.098 -24.821 -8.927 1.00 42.83 101 ILE A CA 1
ATOM 778 C C . ILE A 1 104 ? 23.020 -23.727 -9.397 1.00 42.10 101 ILE A C 1
ATOM 779 O O . ILE A 1 104 ? 23.512 -22.961 -8.588 1.00 41.24 101 ILE A O 1
ATOM 784 N N . LYS A 1 105 ? 23.269 -23.689 -10.706 1.00 42.47 102 LYS A N 1
ATOM 785 C CA . LYS A 1 105 ? 23.974 -22.581 -11.329 1.00 43.16 102 LYS A CA 1
ATOM 786 C C . LYS A 1 105 ? 22.932 -21.553 -11.708 1.00 42.62 102 LYS A C 1
ATOM 787 O O . LYS A 1 105 ? 22.131 -21.808 -12.614 1.00 41.63 102 LYS A O 1
ATOM 793 N N . VAL A 1 106 ? 22.970 -20.399 -11.046 1.00 41.90 103 VAL A N 1
ATOM 794 C CA . VAL A 1 106 ? 21.931 -19.367 -11.181 1.00 42.05 103 VAL A CA 1
ATOM 795 C C . VAL A 1 106 ? 22.228 -18.405 -12.316 1.00 42.17 103 VAL A C 1
ATOM 796 O O . VAL A 1 106 ? 23.317 -17.883 -12.405 1.00 41.98 103 VAL A O 1
ATOM 800 N N . LYS A 1 107 ? 21.234 -18.158 -13.156 1.00 41.75 104 LYS A N 1
ATOM 801 C CA . LYS A 1 107 ? 21.344 -17.187 -14.215 1.00 41.94 104 LYS A CA 1
ATOM 802 C C . LYS A 1 107 ? 20.796 -15.851 -13.736 1.00 41.73 104 LYS A C 1
ATOM 803 O O . LYS A 1 107 ? 21.480 -14.825 -13.793 1.00 41.78 104 LYS A O 1
ATOM 809 N N . SER A 1 108 ? 19.557 -15.860 -13.257 1.00 41.53 105 SER A N 1
ATOM 810 C CA . SER A 1 108 ? 18.938 -14.620 -12.826 1.00 41.51 105 SER A CA 1
ATOM 811 C C . SER A 1 108 ? 17.884 -14.880 -11.754 1.00 41.31 105 SER A C 1
ATOM 812 O O . SER A 1 108 ? 17.454 -16.020 -11.567 1.00 39.52 105 SER A O 1
ATOM 815 N N . VAL A 1 109 ? 17.494 -13.804 -11.064 1.00 40.57 106 VAL A N 1
ATOM 816 C CA . VAL A 1 109 ? 16.471 -13.830 -10.026 1.00 39.40 106 VAL A CA 1
ATOM 817 C C . VAL A 1 109 ? 15.444 -12.758 -10.335 1.00 38.31 106 VAL A C 1
ATOM 818 O O . VAL A 1 109 ? 15.806 -11.670 -10.770 1.00 38.11 106 VAL A O 1
ATOM 822 N N . TYR A 1 110 ? 14.173 -13.092 -10.141 1.00 37.73 107 TYR A N 1
ATOM 823 C CA . TYR A 1 110 ? 13.069 -12.184 -10.375 1.00 38.92 107 TYR A CA 1
ATOM 824 C C . TYR A 1 110 ? 12.200 -12.059 -9.134 1.00 38.25 107 TYR A C 1
ATOM 825 O O . TYR A 1 110 ? 11.972 -13.036 -8.444 1.00 39.31 107 TYR A O 1
ATOM 834 N N . GLU A 1 111 ? 11.757 -10.843 -8.848 1.00 39.13 108 GLU A N 1
ATOM 835 C CA . GLU A 1 111 ? 10.671 -10.612 -7.905 1.00 39.46 108 GLU A CA 1
ATOM 836 C C . GLU A 1 111 ? 9.346 -10.682 -8.632 1.00 38.87 108 GLU A C 1
ATOM 837 O O . GLU A 1 111 ? 9.126 -9.937 -9.604 1.00 38.29 108 GLU A O 1
ATOM 843 N N . ILE A 1 112 ? 8.443 -11.510 -8.116 1.00 39.26 109 ILE A N 1
ATOM 844 C CA . ILE A 1 112 ? 7.133 -11.659 -8.694 1.00 39.78 109 ILE A CA 1
ATOM 845 C C . ILE A 1 112 ? 6.325 -10.405 -8.339 1.00 41.05 109 ILE A C 1
ATOM 846 O O . ILE A 1 112 ? 6.341 -9.946 -7.190 1.00 42.97 109 ILE A O 1
ATOM 851 N N . ILE A 1 113 ? 5.613 -9.877 -9.313 1.00 40.94 110 ILE A N 1
ATOM 852 C CA . ILE A 1 113 ? 4.766 -8.718 -9.082 1.00 41.08 110 ILE A CA 1
ATOM 853 C C . ILE A 1 113 ? 3.332 -9.230 -9.041 1.00 41.56 110 ILE A C 1
ATOM 854 O O . ILE A 1 113 ? 2.808 -9.665 -10.077 1.00 40.13 110 ILE A O 1
ATOM 859 N N . PRO A 1 114 ? 2.685 -9.162 -7.858 1.00 42.92 111 PRO A N 1
ATOM 860 C CA . PRO A 1 114 ? 1.305 -9.644 -7.661 1.00 44.14 111 PRO A CA 1
ATOM 861 C C . PRO A 1 114 ? 0.300 -9.213 -8.708 1.00 45.64 111 PRO A C 1
ATOM 862 O O . PRO A 1 114 ? -0.448 -10.045 -9.207 1.00 45.73 111 PRO A O 1
ATOM 866 N N . ASP A 1 115 ? 0.297 -7.927 -9.043 1.00 47.21 112 ASP A N 1
ATOM 867 C CA . ASP A 1 115 ? -0.570 -7.381 -10.074 1.00 48.42 112 ASP A CA 1
ATOM 868 C C . ASP A 1 115 ? -0.468 -8.121 -11.406 1.00 49.32 112 ASP A C 1
ATOM 869 O O . ASP A 1 115 ? -1.479 -8.330 -12.089 1.00 49.95 112 ASP A O 1
ATOM 874 N N . LYS A 1 116 ? 0.750 -8.512 -11.770 1.00 49.78 113 LYS A N 1
ATOM 875 C CA . LYS A 1 116 ? 0.988 -9.215 -13.030 1.00 49.97 113 LYS A CA 1
ATOM 876 C C . LYS A 1 116 ? 0.586 -10.699 -12.950 1.00 50.08 113 LYS A C 1
ATOM 877 O O . LYS A 1 116 ? 0.148 -11.266 -13.943 1.00 50.29 113 LYS A O 1
ATOM 883 N N . ILE A 1 117 ? 0.729 -11.322 -11.777 1.00 49.37 114 ILE A N 1
ATOM 884 C CA . ILE A 1 117 ? 0.210 -12.673 -11.562 1.00 49.90 114 ILE A CA 1
ATOM 885 C C . ILE A 1 117 ? -1.314 -12.686 -11.674 1.00 49.97 114 ILE A C 1
ATOM 886 O O . ILE A 1 117 ? -1.884 -13.536 -12.366 1.00 50.15 114 ILE A O 1
ATOM 891 N N . ARG A 1 118 ? -1.971 -11.751 -10.987 1.00 50.69 115 ARG A N 1
ATOM 892 C CA . ARG A 1 118 ? -3.439 -11.665 -11.009 1.00 51.15 115 ARG A CA 1
ATOM 893 C C . ARG A 1 118 ? -3.998 -11.603 -12.435 1.00 51.12 115 ARG A C 1
ATOM 894 O O . ARG A 1 118 ? -5.119 -12.079 -12.700 1.00 51.18 115 ARG A O 1
ATOM 902 N N . LYS A 1 119 ? -3.228 -11.006 -13.344 1.00 51.25 116 LYS A N 1
ATOM 903 C CA . LYS A 1 119 ? -3.556 -10.995 -14.786 1.00 51.27 116 LYS A CA 1
ATOM 904 C C . LYS A 1 119 ? -3.802 -12.376 -15.320 1.00 50.84 116 LYS A C 1
ATOM 905 O O . LYS A 1 119 ? -4.662 -12.555 -16.193 1.00 51.32 116 LYS A O 1
ATOM 911 N N . PHE A 1 120 ? -3.016 -13.332 -14.824 1.00 50.20 117 PHE A N 1
ATOM 912 C CA . PHE A 1 120 ? -2.995 -14.702 -15.343 1.00 49.99 117 PHE A CA 1
ATOM 913 C C . PHE A 1 120 ? -3.984 -15.610 -14.636 1.00 49.46 117 PHE A C 1
ATOM 914 O O . PHE A 1 120 ? -4.522 -16.530 -15.242 1.00 50.40 117 PHE A O 1
ATOM 922 N N . THR A 1 121 ? -4.211 -15.374 -13.349 1.00 49.47 118 THR A N 1
ATOM 923 C CA . THR A 1 121 ? -5.093 -16.215 -12.558 1.00 49.07 118 THR A CA 1
ATOM 924 C C . THR A 1 121 ? -6.552 -15.733 -12.658 1.00 49.27 118 THR A C 1
ATOM 925 O O . THR A 1 121 ? -7.460 -16.513 -12.979 1.00 49.54 118 THR A O 1
ATOM 929 N N . GLY A 1 122 ? -6.774 -14.448 -12.401 1.00 48.58 119 GLY A N 1
ATOM 930 C CA . GLY A 1 122 ? -8.111 -13.876 -12.478 1.00 48.75 119 GLY A CA 1
ATOM 931 C C . GLY A 1 122 ? -8.771 -13.665 -11.130 1.00 48.69 119 GLY A C 1
ATOM 932 O O . GLY A 1 122 ? -9.837 -13.043 -11.042 1.00 49.14 119 GLY A O 1
ATOM 933 N N . TRP A 1 123 ? -8.138 -14.137 -10.068 1.00 48.02 120 TRP A N 1
ATOM 934 C CA . TRP A 1 123 ? -8.742 -14.027 -8.752 1.00 48.62 120 TRP A CA 1
ATOM 935 C C . TRP A 1 123 ? -7.916 -13.212 -7.786 1.00 48.45 120 TRP A C 1
ATOM 936 O O . TRP A 1 123 ? -6.721 -13.008 -7.983 1.00 48.44 120 TRP A O 1
ATOM 947 N N . GLU A 1 124 ? -8.598 -12.759 -6.727 1.00 49.33 121 GLU A N 1
ATOM 948 C CA . GLU A 1 124 ? -8.015 -11.912 -5.685 1.00 49.09 121 GLU A CA 1
ATOM 949 C C . GLU A 1 124 ? -6.854 -12.640 -4.992 1.00 47.80 121 GLU A C 1
ATOM 950 O O . GLU A 1 124 ? -6.974 -13.819 -4.594 1.00 47.01 121 GLU A O 1
ATOM 956 N N . ILE A 1 125 ? -5.720 -11.962 -4.857 1.00 46.53 122 ILE A N 1
ATOM 957 C CA . ILE A 1 125 ? -4.604 -12.558 -4.103 1.00 46.35 122 ILE A CA 1
ATOM 958 C C . ILE A 1 125 ? -4.887 -12.414 -2.609 1.00 45.59 122 ILE A C 1
ATOM 959 O O . ILE A 1 125 ? -5.021 -11.300 -2.105 1.00 46.27 122 ILE A O 1
ATOM 964 N N . SER A 1 126 ? -5.028 -13.539 -1.921 1.00 44.06 123 SER A N 1
ATOM 965 C CA . SER A 1 126 ? -5.232 -13.550 -0.479 1.00 43.80 123 SER A CA 1
ATOM 966 C C . SER A 1 126 ? -4.037 -12.994 0.295 1.00 42.84 123 SER A C 1
ATOM 967 O O . SER A 1 126 ? -2.932 -12.912 -0.238 1.00 42.99 123 SER A O 1
ATOM 970 N N . SER A 1 127 ? -4.236 -12.621 1.559 1.00 42.40 124 SER A N 1
ATOM 971 C CA . SER A 1 127 ? -3.114 -12.100 2.348 1.00 42.32 124 SER A CA 1
ATOM 972 C C . SER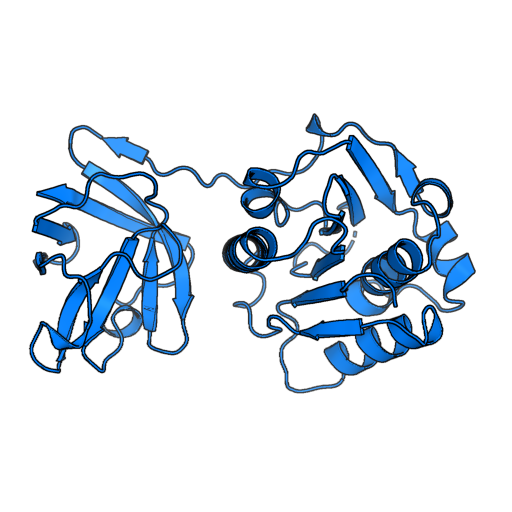 A 1 127 ? -2.175 -13.174 2.811 1.00 42.13 124 SER A C 1
ATOM 973 O O . SER A 1 127 ? -1.019 -12.897 3.101 1.00 42.39 124 SER A O 1
ATOM 976 N N . THR A 1 128 ? -2.664 -14.419 2.886 1.00 41.08 125 THR A N 1
ATOM 977 C CA . THR A 1 128 ? -1.875 -15.490 3.487 1.00 41.17 125 THR A CA 1
ATOM 978 C C . THR A 1 128 ? -1.606 -16.709 2.619 1.00 40.82 125 THR A C 1
ATOM 979 O O . THR A 1 128 ? -0.597 -17.369 2.863 1.00 43.31 125 THR A O 1
ATOM 983 N N . PHE A 1 129 ? -2.445 -17.018 1.615 1.00 40.35 126 PHE A N 1
ATOM 984 C CA . PHE A 1 129 ? -2.309 -18.273 0.884 1.00 39.72 126 PHE A CA 1
ATOM 985 C C . PHE A 1 129 ? -1.666 -17.985 -0.459 1.00 38.59 126 PHE A C 1
ATOM 986 O O . PHE A 1 129 ? -2.243 -18.156 -1.542 1.00 37.70 126 PHE A O 1
ATOM 994 N N . HIS A 1 130 ? -0.400 -17.583 -0.386 1.00 38.16 127 HIS A N 1
ATOM 995 C CA . HIS A 1 130 ? 0.356 -17.281 -1.612 1.00 38.23 127 HIS A CA 1
ATOM 996 C C . HIS A 1 130 ? 0.781 -18.532 -2.409 1.00 39.24 127 HIS A C 1
ATOM 997 O O . HIS A 1 130 ? 1.048 -18.455 -3.604 1.00 39.25 127 HIS A O 1
ATOM 1004 N N . GLY A 1 131 ? 0.803 -19.701 -1.784 1.00 39.42 128 GLY A N 1
ATOM 1005 C CA . GLY A 1 131 ? 0.947 -20.933 -2.588 1.00 38.83 128 GLY A CA 1
ATOM 1006 C C . GLY A 1 131 ? -0.095 -21.041 -3.684 1.00 38.76 128 GLY A C 1
ATOM 1007 O O . GLY A 1 131 ? 0.228 -21.339 -4.855 1.00 39.24 128 GLY A O 1
ATOM 1008 N N . ARG A 1 132 ? -1.354 -20.798 -3.338 1.00 38.85 129 ARG A N 1
ATOM 1009 C CA . ARG A 1 132 ? -2.446 -20.862 -4.307 1.00 38.56 129 ARG A CA 1
ATOM 1010 C C . ARG A 1 132 ? -2.432 -19.675 -5.259 1.00 39.69 129 ARG A C 1
ATOM 1011 O O . ARG A 1 132 ? -2.726 -19.821 -6.438 1.00 38.05 129 ARG A O 1
ATOM 1019 N N . ASP A 1 133 ? -2.063 -18.498 -4.739 1.00 40.01 130 ASP A N 1
ATOM 1020 C CA . ASP A 1 133 ? -2.317 -17.246 -5.493 1.00 39.66 130 ASP A CA 1
ATOM 1021 C C . ASP A 1 133 ? -1.112 -16.626 -6.191 1.00 40.16 130 ASP A C 1
ATOM 1022 O O . ASP A 1 133 ? -1.280 -15.719 -7.061 1.00 40.91 130 ASP A O 1
ATOM 1027 N N . ILE A 1 134 ? 0.085 -17.107 -5.860 1.00 39.42 131 ILE A N 1
ATOM 1028 C CA . ILE A 1 134 ? 1.327 -16.515 -6.396 1.00 39.27 131 ILE A CA 1
ATOM 1029 C C . ILE A 1 134 ? 2.333 -17.633 -6.791 1.00 37.98 131 ILE A C 1
ATOM 1030 O O . ILE A 1 134 ? 2.673 -17.762 -7.959 1.00 38.45 131 ILE A O 1
ATOM 1035 N N . PHE A 1 135 ? 2.756 -18.458 -5.843 1.00 38.40 132 PHE A N 1
ATOM 1036 C CA . PHE A 1 135 ? 3.884 -19.427 -6.077 1.00 38.58 132 PHE A CA 1
ATOM 1037 C C . PHE A 1 135 ? 3.534 -20.576 -7.014 1.00 38.62 132 PHE A C 1
ATOM 1038 O O . PHE A 1 135 ? 4.290 -20.867 -7.938 1.00 39.04 132 PHE A O 1
ATOM 1046 N N . GLY A 1 136 ? 2.407 -21.232 -6.774 1.00 38.10 133 GLY A N 1
ATOM 1047 C CA . GLY A 1 136 ? 1.954 -22.283 -7.673 1.00 38.39 133 GLY A CA 1
ATOM 1048 C C . GLY A 1 136 ? 1.715 -21.790 -9.071 1.00 37.63 133 GLY A C 1
ATOM 1049 O O . GLY A 1 136 ? 2.249 -22.351 -10.051 1.00 36.55 133 GLY A O 1
ATOM 1050 N N . PRO A 1 137 ? 0.901 -20.723 -9.210 1.00 38.42 134 PRO A N 1
ATOM 1051 C CA . PRO A 1 137 ? 0.775 -20.142 -10.552 1.00 38.82 134 PRO A CA 1
ATOM 1052 C C . PRO A 1 137 ? 2.091 -19.785 -11.225 1.00 38.53 134 PRO A C 1
ATOM 1053 O O . PRO A 1 137 ? 2.243 -20.048 -12.440 1.00 38.48 134 PRO A O 1
ATOM 1057 N N . ALA A 1 138 ? 3.023 -19.163 -10.500 1.00 38.92 135 ALA A N 1
ATOM 1058 C CA . ALA A 1 138 ? 4.321 -18.817 -11.104 1.00 39.28 135 ALA A CA 1
ATOM 1059 C C . ALA A 1 138 ? 5.054 -20.064 -11.605 1.00 38.66 135 ALA A C 1
ATOM 1060 O O . ALA A 1 138 ? 5.522 -20.090 -12.732 1.00 39.74 135 ALA A O 1
ATOM 1062 N N . GLY A 1 139 ? 5.144 -21.094 -10.770 1.00 39.03 136 GLY A N 1
ATOM 1063 C CA . GLY A 1 139 ? 5.682 -22.411 -11.207 1.00 38.29 136 GLY A CA 1
ATOM 1064 C C . GLY A 1 139 ? 5.018 -22.983 -12.464 1.00 38.53 136 GLY A C 1
ATOM 1065 O O . GLY A 1 139 ? 5.709 -23.431 -13.368 1.00 37.65 136 GLY A O 1
ATOM 1066 N N . ALA A 1 140 ? 3.686 -22.956 -12.507 1.00 38.43 137 ALA A N 1
ATOM 1067 C CA . ALA A 1 140 ? 2.917 -23.491 -13.632 1.00 39.47 137 ALA A CA 1
ATOM 1068 C C . ALA A 1 140 ? 3.207 -22.673 -14.881 1.00 38.47 137 ALA A C 1
ATOM 1069 O O . ALA A 1 140 ? 3.435 -23.205 -15.947 1.00 40.63 137 ALA A O 1
ATOM 1071 N N . LEU A 1 141 ? 3.211 -21.359 -14.729 1.00 39.93 138 LEU A N 1
ATOM 1072 C CA . LEU A 1 141 ? 3.512 -20.447 -15.832 1.00 38.71 138 LEU A CA 1
ATOM 1073 C C . LEU A 1 141 ? 4.925 -20.645 -16.412 1.00 39.68 138 LEU A C 1
ATOM 1074 O O . LEU A 1 141 ? 5.087 -20.722 -17.657 1.00 38.81 138 LEU A O 1
ATOM 1079 N N . ILE A 1 142 ? 5.933 -20.691 -15.534 1.00 40.31 139 ILE A N 1
ATOM 1080 C CA . ILE A 1 142 ? 7.318 -20.973 -15.929 1.00 40.96 139 ILE A CA 1
ATOM 1081 C C . ILE A 1 142 ? 7.431 -22.280 -16.705 1.00 41.75 139 ILE A C 1
ATOM 1082 O O . ILE A 1 142 ? 8.046 -22.297 -17.763 1.00 42.85 139 ILE A O 1
ATOM 1087 N N . GLU A 1 143 ? 6.841 -23.361 -16.195 1.00 41.20 140 GLU A N 1
ATOM 1088 C CA . GLU A 1 143 ? 6.867 -24.648 -16.919 1.00 41.14 140 GLU A CA 1
ATOM 1089 C C . GLU A 1 143 ? 6.096 -24.590 -18.255 1.00 41.00 140 GLU A C 1
ATOM 1090 O O . GLU A 1 143 ? 6.471 -25.291 -19.193 1.00 41.45 140 GLU A O 1
ATOM 1096 N N . LYS A 1 144 ? 5.087 -23.711 -18.356 1.00 41.27 141 LYS A N 1
ATOM 1097 C CA . LYS A 1 144 ? 4.274 -23.497 -19.593 1.00 41.52 141 LYS A CA 1
ATOM 1098 C C . LYS A 1 144 ? 5.044 -22.714 -20.656 1.00 40.89 141 LYS A C 1
ATOM 1099 O O . LYS A 1 144 ? 4.614 -22.631 -21.821 1.00 41.27 141 LYS A O 1
ATOM 1105 N N . GLY A 1 145 ? 6.168 -22.125 -20.264 1.00 40.78 142 GLY A N 1
ATOM 1106 C CA . GLY A 1 145 ? 7.025 -21.382 -21.176 1.00 41.27 142 GLY A CA 1
ATOM 1107 C C . GLY A 1 145 ? 6.830 -19.882 -21.085 1.00 41.31 142 GLY A C 1
ATOM 1108 O O . GLY A 1 145 ? 7.314 -19.159 -21.930 1.00 40.62 142 GLY A O 1
ATOM 1109 N N . ILE A 1 146 ? 6.139 -19.418 -20.042 1.00 41.54 143 ILE A N 1
ATOM 1110 C CA . ILE A 1 146 ? 6.005 -17.981 -19.752 1.00 42.12 143 ILE A CA 1
ATOM 1111 C C . ILE A 1 146 ? 7.256 -17.477 -19.050 1.00 41.71 143 ILE A C 1
ATOM 1112 O O . ILE A 1 146 ? 7.583 -17.967 -17.965 1.00 42.45 143 ILE A O 1
ATOM 1117 N N . HIS A 1 147 ? 7.940 -16.495 -19.655 1.00 42.87 144 HIS A N 1
ATOM 1118 C CA . HIS A 1 147 ? 9.164 -15.940 -19.070 1.00 43.56 144 HIS A CA 1
ATOM 1119 C C . HIS A 1 147 ? 8.849 -15.189 -17.775 1.00 43.47 144 HIS A C 1
ATOM 1120 O O . HIS A 1 147 ? 7.846 -14.455 -17.726 1.00 43.53 144 HIS A O 1
ATOM 1127 N N . PRO A 1 148 ? 9.679 -15.377 -16.719 1.00 43.18 145 PRO A N 1
ATOM 1128 C CA . PRO A 1 148 ? 9.488 -14.625 -15.476 1.00 43.28 145 PRO A CA 1
ATOM 1129 C C . PRO A 1 148 ? 9.411 -13.110 -15.681 1.00 42.40 145 PRO A C 1
ATOM 1130 O O . PRO A 1 148 ? 8.782 -12.433 -14.881 1.00 42.70 145 PRO A O 1
ATOM 1134 N N . GLU A 1 149 ? 10.057 -12.584 -16.722 1.00 43.33 146 GLU A N 1
ATOM 1135 C CA . GLU A 1 149 ? 9.965 -11.161 -17.054 1.00 42.80 146 GLU A CA 1
ATOM 1136 C C . GLU A 1 149 ? 8.535 -10.682 -17.227 1.00 42.28 146 GLU A C 1
ATOM 1137 O O . GLU A 1 149 ? 8.253 -9.499 -17.014 1.00 42.02 146 GLU A O 1
ATOM 1143 N N . GLU A 1 150 ? 7.646 -11.592 -17.632 1.00 41.52 147 GLU A N 1
ATOM 1144 C CA . GLU A 1 150 ? 6.237 -11.278 -17.892 1.00 41.88 147 GLU A CA 1
ATOM 1145 C C . GLU A 1 150 ? 5.370 -11.099 -16.643 1.00 41.39 147 GLU A C 1
ATOM 1146 O O . GLU A 1 150 ? 4.264 -10.536 -16.703 1.00 42.80 147 GLU A O 1
ATOM 1152 N N . PHE A 1 151 ? 5.866 -11.549 -15.502 1.00 39.69 148 PHE A N 1
ATOM 1153 C CA . PHE A 1 151 ? 5.105 -11.437 -14.252 1.00 39.75 148 PHE A CA 1
ATOM 1154 C C . PHE A 1 151 ? 5.972 -11.020 -13.069 1.00 39.29 148 PHE A C 1
ATOM 1155 O O . PHE A 1 151 ? 5.577 -11.109 -11.890 1.00 38.32 148 PHE A O 1
ATOM 1163 N N . GLY A 1 152 ? 7.141 -10.490 -13.401 1.00 39.40 149 GLY A N 1
ATOM 1164 C CA . GLY A 1 152 ? 8.103 -10.067 -12.425 1.00 39.76 149 GLY A CA 1
ATOM 1165 C C . GLY A 1 152 ? 9.155 -9.162 -13.012 1.00 40.12 149 GLY A C 1
ATOM 1166 O O . GLY A 1 152 ? 9.119 -8.782 -14.210 1.00 39.18 149 GLY A O 1
ATOM 1167 N N . ARG A 1 153 ? 10.096 -8.798 -12.154 1.00 39.98 150 ARG A N 1
ATOM 1168 C CA . ARG A 1 153 ? 11.158 -7.901 -12.533 1.00 41.77 150 ARG A CA 1
ATOM 1169 C C . ARG A 1 153 ? 12.442 -8.402 -11.935 1.00 40.45 150 ARG A C 1
ATOM 1170 O O . ARG A 1 153 ? 12.487 -8.836 -10.800 1.00 39.25 150 ARG A O 1
ATOM 1178 N N .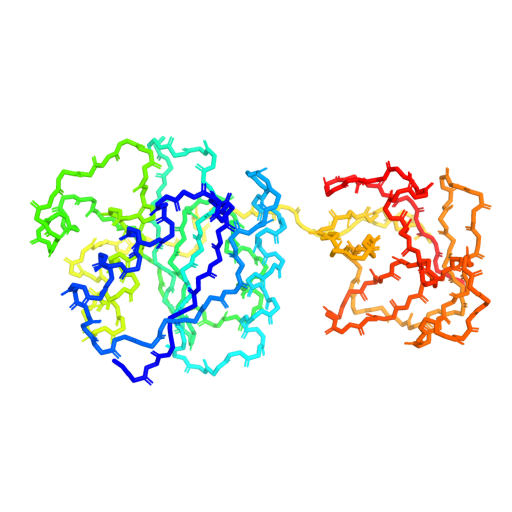 GLU A 1 154 ? 13.510 -8.317 -12.707 1.00 39.72 151 GLU A N 1
ATOM 1179 C CA . GLU A 1 154 ? 14.762 -8.877 -12.271 1.00 39.61 151 GLU A CA 1
ATOM 1180 C C . GLU A 1 154 ? 15.353 -8.080 -11.110 1.00 39.07 151 GLU A C 1
ATOM 1181 O O . GLU A 1 154 ? 15.307 -6.836 -11.100 1.00 37.93 151 GLU A O 1
ATOM 1187 N N . ILE A 1 155 ? 15.908 -8.825 -10.156 1.00 39.33 152 ILE A N 1
ATOM 1188 C CA . ILE A 1 155 ? 16.599 -8.293 -8.979 1.00 39.66 152 ILE A CA 1
ATOM 1189 C C . ILE A 1 155 ? 17.989 -8.954 -8.849 1.00 40.11 152 ILE A C 1
ATOM 1190 O O . ILE A 1 155 ? 18.253 -9.971 -9.476 1.00 39.99 152 ILE A O 1
ATOM 1195 N N . PRO A 1 156 ? 18.914 -8.331 -8.096 1.00 40.86 153 PRO A N 1
ATOM 1196 C CA . PRO A 1 156 ? 20.262 -8.898 -7.964 1.00 41.08 153 PRO A CA 1
ATOM 1197 C C . PRO A 1 156 ? 20.233 -10.247 -7.246 1.00 41.96 153 PRO A C 1
ATOM 1198 O O . PRO A 1 156 ? 19.560 -10.364 -6.230 1.00 39.50 153 PRO A O 1
ATOM 1202 N N . VAL A 1 157 ? 20.983 -11.228 -7.751 1.00 42.64 154 VAL A N 1
ATOM 1203 C CA . VAL A 1 157 ? 21.074 -12.532 -7.089 1.00 43.51 154 VAL A CA 1
ATOM 1204 C C . VAL A 1 157 ? 21.597 -12.440 -5.657 1.00 43.42 154 VAL A C 1
ATOM 1205 O O . VAL A 1 157 ? 21.215 -13.229 -4.826 1.00 44.17 154 VAL A O 1
ATOM 1209 N N . ASP A 1 158 ? 22.489 -11.485 -5.388 1.00 44.62 155 ASP A N 1
ATOM 1210 C CA . ASP A 1 158 ? 23.084 -11.338 -4.053 1.00 44.48 155 ASP A CA 1
ATOM 1211 C C . ASP A 1 158 ? 22.237 -10.560 -3.031 1.00 44.35 155 ASP A C 1
ATOM 1212 O O . ASP A 1 158 ? 22.685 -10.332 -1.898 1.00 44.65 155 ASP A O 1
ATOM 1217 N N . SER A 1 159 ? 21.016 -10.176 -3.410 1.00 44.03 156 SER A N 1
ATOM 1218 C CA . SER A 1 159 ? 20.135 -9.432 -2.515 1.00 43.75 156 SER A CA 1
ATOM 1219 C C . SER A 1 159 ? 19.170 -10.325 -1.701 1.00 43.43 156 SER A C 1
ATOM 1220 O O . SER A 1 159 ? 18.525 -9.844 -0.774 1.00 44.30 156 SER A O 1
ATOM 1223 N N . ILE A 1 160 ? 19.106 -11.617 -2.016 1.00 42.51 157 ILE A N 1
ATOM 1224 C CA . ILE A 1 160 ? 18.072 -12.492 -1.438 1.00 42.84 157 ILE A CA 1
ATOM 1225 C C . ILE A 1 160 ? 18.466 -12.989 -0.047 1.00 42.73 157 ILE A C 1
ATOM 1226 O O . ILE A 1 160 ? 19.649 -13.021 0.300 1.00 42.03 157 ILE A O 1
ATOM 1231 N N . VAL A 1 161 ? 17.457 -13.326 0.732 1.00 42.09 158 VAL A N 1
ATOM 1232 C CA . VAL A 1 161 ? 17.634 -13.720 2.116 1.00 42.53 158 VAL A CA 1
ATOM 1233 C C . VAL A 1 161 ? 18.367 -15.074 2.107 1.00 43.00 158 VAL A C 1
ATOM 1234 O O . VAL A 1 161 ? 18.083 -15.940 1.290 1.00 43.19 158 VAL A O 1
ATOM 1238 N N . LYS A 1 162 ? 19.342 -15.227 2.992 1.00 43.66 159 LYS A N 1
ATOM 1239 C CA . LYS A 1 162 ? 20.131 -16.462 3.086 1.00 44.81 159 LYS A CA 1
ATOM 1240 C C . LYS A 1 162 ? 20.075 -16.935 4.525 1.00 44.92 159 LYS A C 1
ATOM 1241 O O . LYS A 1 162 ? 20.286 -16.132 5.420 1.00 46.80 159 LYS A O 1
ATOM 1247 N N . LEU A 1 163 ? 19.825 -18.226 4.742 1.00 45.19 160 LEU A N 1
ATOM 1248 C CA . LEU A 1 163 ? 19.905 -18.870 6.054 1.00 45.45 160 LEU A CA 1
ATOM 1249 C C . LEU A 1 163 ? 21.352 -19.048 6.491 1.00 45.69 160 LEU A C 1
ATOM 1250 O O . LEU A 1 163 ? 22.185 -19.358 5.671 1.00 44.38 160 LEU A O 1
ATOM 1255 N N . ASN A 1 164 ? 21.625 -18.933 7.784 1.00 46.29 161 ASN A N 1
ATOM 1256 C CA . ASN A 1 164 ? 22.950 -19.282 8.318 1.00 46.71 161 ASN A CA 1
ATOM 1257 C C . ASN A 1 164 ? 22.937 -20.789 8.573 1.00 47.13 161 ASN A C 1
ATOM 1258 O O . ASN A 1 164 ? 22.183 -21.273 9.417 1.00 49.07 161 ASN A O 1
ATOM 1263 N N . VAL A 1 165 ? 23.663 -21.548 7.759 1.00 45.87 162 VAL A N 1
ATOM 1264 C CA . VAL A 1 165 ? 23.551 -23.005 7.825 1.00 45.63 162 VAL A CA 1
ATOM 1265 C C . VAL A 1 165 ? 24.876 -23.710 8.114 1.00 45.26 162 VAL A C 1
ATOM 1266 O O . VAL A 1 165 ? 24.907 -24.914 8.252 1.00 44.04 162 VAL A O 1
ATOM 1270 N N . GLU A 1 166 ? 25.975 -22.986 8.218 1.00 45.33 163 GLU A N 1
ATOM 1271 C CA . GLU A 1 166 ? 27.254 -23.671 8.374 1.00 46.28 163 GLU A CA 1
ATOM 1272 C C . GLU A 1 166 ? 27.449 -24.073 9.832 1.00 45.73 163 GLU A C 1
ATOM 1273 O O . GLU A 1 166 ? 27.135 -23.282 10.709 1.00 45.59 163 GLU A O 1
ATOM 1279 N N . PRO A 1 167 ? 28.020 -25.273 10.094 1.00 44.62 164 PRO A N 1
ATOM 1280 C CA . PRO A 1 167 ? 28.304 -25.634 11.492 1.00 44.52 164 PRO A CA 1
ATOM 1281 C C . PRO A 1 167 ? 29.504 -24.852 12.019 1.00 44.26 164 PRO A C 1
ATOM 1282 O O . PRO A 1 167 ? 30.215 -24.207 11.239 1.00 44.31 164 PRO A O 1
ATOM 1286 N N . ARG A 1 168 ? 29.695 -24.876 13.332 1.00 43.76 165 ARG A N 1
ATOM 1287 C CA . ARG A 1 168 ? 30.825 -24.232 13.979 1.00 44.63 165 ARG A CA 1
ATOM 1288 C C . ARG A 1 168 ? 31.772 -25.285 14.538 1.00 44.12 165 ARG A C 1
ATOM 1289 O O . ARG A 1 168 ? 31.339 -26.338 14.974 1.00 44.23 165 ARG A O 1
ATOM 1297 N N . LYS A 1 169 ? 33.063 -24.985 14.546 1.00 43.42 166 LYS A N 1
ATOM 1298 C CA . LYS A 1 169 ? 34.020 -25.908 15.114 1.00 43.66 166 LYS A CA 1
ATOM 1299 C C . LYS A 1 169 ? 34.917 -25.173 16.088 1.00 43.51 166 LYS A C 1
ATOM 1300 O O . LYS A 1 169 ? 35.470 -24.117 15.765 1.00 44.11 166 LYS A O 1
ATOM 1306 N N . GLU A 1 170 ? 35.013 -25.697 17.299 1.00 43.22 167 GLU A N 1
ATOM 1307 C CA . GLU A 1 170 ? 35.948 -25.173 18.287 1.00 44.14 167 GLU A CA 1
ATOM 1308 C C . GLU A 1 170 ? 36.919 -26.257 18.659 1.00 42.66 167 GLU A C 1
ATOM 1309 O O . GLU A 1 170 ? 36.559 -27.184 19.381 1.00 42.44 167 GLU A O 1
ATOM 1315 N N . GLY A 1 171 ? 38.160 -26.138 18.199 1.00 41.98 168 GLY A N 1
ATOM 1316 C CA . GLY A 1 171 ? 39.130 -27.190 18.399 1.00 41.72 168 GLY A CA 1
ATOM 1317 C C . GLY A 1 171 ? 38.636 -28.438 17.708 1.00 41.17 168 GLY A C 1
ATOM 1318 O O . GLY A 1 171 ? 38.282 -28.385 16.539 1.00 41.99 168 GLY A O 1
ATOM 1319 N N . ASP A 1 172 ? 38.552 -29.541 18.444 1.00 41.16 169 ASP A N 1
ATOM 1320 C CA . ASP A 1 172 ? 38.047 -30.817 17.902 1.00 41.24 169 ASP A CA 1
ATOM 1321 C C . ASP A 1 172 ? 36.534 -31.006 18.115 1.00 40.85 169 ASP A C 1
ATOM 1322 O O . ASP A 1 172 ? 35.999 -32.074 17.845 1.00 40.78 169 ASP A O 1
ATOM 1327 N N . VAL A 1 173 ? 35.840 -29.958 18.556 1.00 39.84 170 VAL A N 1
ATOM 1328 C CA . VAL A 1 173 ? 34.407 -30.030 18.817 1.00 39.16 170 VAL A CA 1
ATOM 1329 C C . VAL A 1 173 ? 33.604 -29.249 17.798 1.00 38.43 170 VAL A C 1
ATOM 1330 O O . VAL A 1 173 ? 33.755 -28.035 17.641 1.00 36.51 170 VAL A O 1
ATOM 1334 N N . TRP A 1 174 ? 32.731 -29.975 17.122 1.00 38.34 171 TRP A N 1
ATOM 1335 C CA . TRP A 1 174 ? 31.767 -29.373 16.250 1.00 38.56 171 TRP A CA 1
ATOM 1336 C C . TRP A 1 174 ? 30.530 -28.987 17.048 1.00 38.71 171 TRP A C 1
ATOM 1337 O O . TRP A 1 174 ? 30.051 -29.762 17.871 1.00 39.77 171 TRP A O 1
ATOM 1348 N N . ILE A 1 175 ? 29.963 -27.831 16.730 1.00 38.28 172 ILE A N 1
ATOM 1349 C CA . ILE A 1 175 ? 28.657 -27.448 17.221 1.00 38.70 172 ILE A CA 1
ATOM 1350 C C . ILE A 1 175 ? 27.711 -27.548 15.991 1.00 38.35 172 ILE A C 1
ATOM 1351 O O . ILE A 1 175 ? 27.744 -26.726 15.066 1.00 37.39 172 ILE A O 1
ATOM 1356 N N . LEU A 1 176 ? 26.910 -28.608 15.991 1.00 38.16 173 LEU A N 1
ATOM 1357 C CA . LEU A 1 176 ? 26.093 -29.001 14.864 1.00 38.37 173 LEU A CA 1
ATOM 1358 C C . LEU A 1 176 ? 24.642 -28.691 15.130 1.00 39.59 173 LEU A C 1
ATOM 1359 O O . LEU A 1 176 ? 24.199 -28.696 16.284 1.00 41.39 173 LEU A O 1
ATOM 1364 N N . LYS A 1 177 ? 23.910 -28.433 14.064 1.00 39.06 174 LYS A N 1
ATOM 1365 C CA . LYS A 1 177 ? 22.496 -28.099 14.177 1.00 40.12 174 LYS A CA 1
ATOM 1366 C C . LYS A 1 177 ? 21.661 -29.252 13.612 1.00 39.36 174 LYS A C 1
ATOM 1367 O O . LYS A 1 177 ? 21.996 -29.824 12.568 1.00 38.98 174 LYS A O 1
ATOM 1373 N N . VAL A 1 178 ? 20.547 -29.548 14.273 1.00 39.05 175 VAL A N 1
ATOM 1374 C CA . VAL A 1 178 ? 19.558 -30.465 13.727 1.00 39.06 175 VAL A CA 1
ATOM 1375 C C . VAL A 1 178 ? 18.800 -29.766 12.594 1.00 39.10 175 VAL A C 1
ATOM 1376 O O . VAL A 1 178 ? 18.130 -28.748 12.822 1.00 38.15 175 VAL A O 1
ATOM 1380 N N . ILE A 1 179 ? 18.955 -30.273 11.376 1.00 38.70 176 ILE A N 1
ATOM 1381 C CA . ILE A 1 179 ? 18.322 -29.680 10.210 1.00 39.22 176 ILE A CA 1
ATOM 1382 C C . ILE A 1 179 ? 17.120 -30.458 9.690 1.00 39.34 176 ILE A C 1
ATOM 1383 O O . ILE A 1 179 ? 16.357 -29.937 8.889 1.00 40.69 176 ILE A O 1
ATOM 1388 N N . TYR A 1 180 ? 16.964 -31.702 10.132 1.00 38.93 177 TYR A N 1
ATOM 1389 C CA . TYR A 1 180 ? 15.845 -32.545 9.712 1.00 38.98 177 TYR A CA 1
ATOM 1390 C C . TYR A 1 180 ? 15.672 -33.681 10.732 1.00 39.85 177 TYR A C 1
ATOM 1391 O O . TYR A 1 180 ? 16.651 -34.215 11.243 1.00 39.04 177 TYR A O 1
ATOM 1400 N N . ILE A 1 181 ? 14.415 -34.034 11.021 1.00 39.30 178 ILE A N 1
ATOM 1401 C CA . ILE A 1 181 ? 14.097 -35.244 11.756 1.00 38.78 178 ILE A CA 1
ATOM 1402 C C . ILE A 1 181 ? 13.034 -35.964 10.956 1.00 39.05 178 ILE A C 1
ATOM 1403 O O . ILE A 1 181 ? 11.996 -35.382 10.643 1.00 39.77 178 ILE A O 1
ATOM 1408 N N . ASP A 1 182 ? 13.297 -37.229 10.618 1.00 39.48 179 ASP A N 1
ATOM 1409 C CA . ASP A 1 182 ? 12.402 -38.002 9.737 1.00 39.28 179 ASP A CA 1
ATOM 1410 C C . ASP A 1 182 ? 11.336 -38.733 10.550 1.00 39.19 179 ASP A C 1
ATOM 1411 O O . ASP A 1 182 ? 11.237 -38.571 11.817 1.00 38.08 179 ASP A O 1
ATOM 1416 N N . ASP A 1 183 ? 10.473 -39.469 9.845 1.00 39.16 180 ASP A N 1
ATOM 1417 C CA . ASP A 1 183 ? 9.343 -40.091 10.568 1.00 40.61 180 ASP A CA 1
ATOM 1418 C C . ASP A 1 183 ? 9.716 -41.217 11.509 1.00 40.24 180 ASP A C 1
ATOM 1419 O O . ASP A 1 183 ? 8.892 -41.632 12.340 1.00 41.90 180 ASP A O 1
ATOM 1424 N N . PHE A 1 184 ? 10.948 -41.690 11.424 1.00 38.73 181 PHE A N 1
ATOM 1425 C CA . PHE A 1 184 ? 11.489 -42.690 12.316 1.00 38.46 181 PHE A CA 1
ATOM 1426 C C . PHE A 1 184 ? 12.059 -42.049 13.581 1.00 38.46 181 PHE A C 1
ATOM 1427 O O . PHE A 1 184 ? 12.388 -42.752 14.508 1.00 39.68 181 PHE A O 1
ATOM 1435 N N . GLY A 1 185 ? 12.229 -40.730 13.566 1.00 37.50 182 GLY A N 1
ATOM 1436 C CA . GLY A 1 185 ? 12.942 -40.037 14.630 1.00 38.12 182 GLY A CA 1
ATOM 1437 C C . GLY A 1 185 ? 14.441 -40.040 14.393 1.00 37.95 182 GLY A C 1
ATOM 1438 O O . GLY A 1 185 ? 15.220 -39.685 15.279 1.00 37.93 182 GLY A O 1
ATOM 1439 N N . ASN A 1 186 ? 14.870 -40.381 13.188 1.00 38.20 183 ASN A N 1
ATOM 1440 C CA . ASN A 1 186 ? 16.306 -40.270 12.895 1.00 36.91 183 ASN A CA 1
ATOM 1441 C C . ASN A 1 186 ? 16.616 -38.795 12.805 1.00 36.92 183 ASN A C 1
ATOM 1442 O O . ASN A 1 186 ? 15.809 -37.984 12.298 1.00 38.26 183 ASN A O 1
ATOM 1447 N N . VAL A 1 187 ? 17.785 -38.429 13.276 1.00 37.77 184 VAL A N 1
ATOM 1448 C CA . VAL A 1 187 ? 18.121 -37.006 13.486 1.00 37.53 184 VAL A CA 1
ATOM 1449 C C . VAL A 1 187 ? 19.257 -36.656 12.559 1.00 39.19 184 VAL A C 1
ATOM 1450 O O . VAL A 1 187 ? 20.323 -37.305 12.647 1.00 37.91 184 VAL A O 1
ATOM 1454 N N . ILE A 1 188 ? 19.063 -35.650 11.668 1.00 39.22 185 ILE A N 1
ATOM 1455 C CA . ILE A 1 188 ? 20.055 -35.267 10.682 1.00 38.93 185 ILE A CA 1
ATOM 1456 C C . ILE A 1 188 ? 20.720 -33.963 11.114 1.00 39.84 185 ILE A C 1
ATOM 1457 O O . ILE A 1 188 ? 20.046 -32.973 11.401 1.00 37.43 185 ILE A O 1
ATOM 1462 N N . LEU A 1 189 ? 22.056 -33.998 11.195 1.00 38.77 186 LEU A N 1
ATOM 1463 C CA . LEU A 1 189 ? 22.866 -32.860 11.653 1.00 39.09 186 LEU A CA 1
ATOM 1464 C C . LEU A 1 189 ? 23.678 -32.266 10.501 1.00 38.55 186 LEU A C 1
ATOM 1465 O O . LEU A 1 189 ? 24.141 -33.001 9.622 1.00 39.44 186 LEU A O 1
ATOM 1470 N N . ASN A 1 190 ? 23.892 -30.952 10.507 1.00 37.52 187 ASN A N 1
ATOM 1471 C CA . ASN A 1 190 ? 24.483 -30.263 9.373 1.00 38.28 187 ASN A CA 1
ATOM 1472 C C . ASN A 1 190 ? 26.005 -30.418 9.257 1.00 38.25 187 ASN A C 1
ATOM 1473 O O . ASN A 1 190 ? 26.722 -29.458 9.049 1.00 39.49 187 ASN A O 1
ATOM 1478 N N . LEU A 1 191 ? 26.497 -31.632 9.364 1.00 37.64 188 LEU A N 1
ATOM 1479 C CA . LEU A 1 191 ? 27.919 -31.897 9.122 1.00 37.61 188 LEU A CA 1
ATOM 1480 C C . LEU A 1 191 ? 27.983 -32.650 7.798 1.00 37.30 188 LEU A C 1
ATOM 1481 O O . LEU A 1 191 ? 27.400 -33.709 7.651 1.00 37.07 188 LEU A O 1
ATOM 1486 N N . GLU A 1 192 ? 28.689 -32.077 6.851 1.00 37.46 189 GLU A N 1
ATOM 1487 C CA . GLU A 1 192 ? 28.890 -32.697 5.568 1.00 39.17 189 GLU A CA 1
ATOM 1488 C C . GLU A 1 192 ? 30.370 -32.691 5.200 1.00 38.60 189 GLU A C 1
ATOM 1489 O O . GLU A 1 192 ? 31.199 -31.960 5.791 1.00 37.45 189 GLU A O 1
ATOM 1495 N N . ASN A 1 193 ? 30.701 -33.482 4.190 1.00 38.72 190 ASN A N 1
ATOM 1496 C CA . ASN A 1 193 ? 32.081 -33.535 3.663 1.00 38.23 190 ASN A CA 1
ATOM 1497 C C . ASN A 1 193 ? 33.093 -33.839 4.759 1.00 37.30 190 ASN A C 1
ATOM 1498 O O . ASN A 1 193 ? 34.143 -33.256 4.818 1.00 35.53 190 ASN A O 1
ATOM 1503 N N . TYR A 1 194 ? 32.787 -34.809 5.610 1.00 37.55 191 TYR A N 1
ATOM 1504 C CA . TYR A 1 194 ? 33.696 -35.196 6.696 1.00 38.49 191 TYR A CA 1
ATOM 1505 C C . TYR A 1 194 ? 34.279 -36.585 6.459 1.00 38.69 191 TYR A C 1
ATOM 1506 O O . TYR A 1 194 ? 33.619 -37.450 5.897 1.00 38.55 191 TYR A O 1
ATOM 1515 N N . GLU A 1 195 ? 35.514 -36.819 6.890 1.00 39.89 192 GLU A N 1
ATOM 1516 C CA . GLU A 1 195 ? 36.021 -38.191 6.831 1.00 40.71 192 GLU A CA 1
ATOM 1517 C C . GLU A 1 195 ? 35.275 -39.049 7.851 1.00 40.94 192 GLU A C 1
ATOM 1518 O O . GLU A 1 195 ? 35.119 -38.662 9.015 1.00 40.23 192 GLU A O 1
ATOM 1524 N N . LYS A 1 196 ? 34.808 -40.215 7.418 1.00 41.11 193 LYS A N 1
ATOM 1525 C CA . LYS A 1 196 ? 34.069 -41.096 8.314 1.00 41.40 193 LYS A CA 1
ATOM 1526 C C . LYS A 1 196 ? 34.862 -41.490 9.572 1.00 41.00 193 LYS A C 1
ATOM 1527 O O . LYS A 1 196 ? 36.009 -41.973 9.491 1.00 41.20 193 LYS A O 1
ATOM 1533 N N . PRO A 1 197 ? 34.271 -41.258 10.752 1.00 40.86 194 PRO A N 1
ATOM 1534 C CA . PRO A 1 197 ? 34.920 -41.653 11.993 1.00 40.74 194 PRO A CA 1
ATOM 1535 C C . PRO A 1 197 ? 34.588 -43.077 12.356 1.00 41.15 194 PRO A C 1
ATOM 1536 O O . PRO A 1 197 ? 33.793 -43.722 11.675 1.00 40.63 194 PRO A O 1
ATOM 1540 N N . ARG A 1 198 ? 35.191 -43.554 13.434 1.00 41.58 195 ARG A N 1
ATOM 1541 C CA . ARG A 1 198 ? 34.839 -44.844 14.021 1.00 42.61 195 ARG A CA 1
ATOM 1542 C C . ARG A 1 198 ? 33.816 -44.622 15.148 1.00 41.89 195 ARG A C 1
ATOM 1543 O O . ARG A 1 198 ? 33.001 -45.504 15.457 1.00 42.26 195 ARG A O 1
ATOM 1551 N N . THR A 1 199 ? 33.835 -43.421 15.725 1.00 41.63 196 THR A N 1
ATOM 1552 C CA . THR A 1 199 ? 33.013 -43.076 16.866 1.00 41.27 196 THR A CA 1
ATOM 1553 C C . THR A 1 199 ? 32.534 -41.629 16.720 1.00 40.76 196 THR A C 1
ATOM 1554 O O . THR A 1 199 ? 33.244 -40.791 16.162 1.00 40.72 196 THR A O 1
ATOM 1558 N N . VAL A 1 200 ? 31.327 -41.362 17.217 1.00 39.24 197 VAL A N 1
ATOM 1559 C CA . VAL A 1 200 ? 30.758 -40.018 17.248 1.00 39.57 197 VAL A CA 1
ATOM 1560 C C . VAL A 1 200 ? 30.294 -39.797 18.654 1.00 39.97 197 VAL A C 1
ATOM 1561 O O . VAL A 1 200 ? 29.428 -40.511 19.130 1.00 40.11 197 VAL A O 1
ATOM 1565 N N . GLU A 1 201 ? 30.910 -38.835 19.337 1.00 40.73 198 GLU A N 1
ATOM 1566 C CA . GLU A 1 201 ? 30.540 -38.512 20.704 1.00 41.93 198 GLU A CA 1
ATOM 1567 C C . GLU A 1 201 ? 29.532 -37.385 20.721 1.00 41.49 198 GLU A C 1
ATOM 1568 O O . GLU A 1 201 ? 29.797 -36.311 20.180 1.00 40.60 198 GLU A O 1
ATOM 1574 N N . LEU A 1 202 ? 28.400 -37.623 21.379 1.00 41.73 199 LEU A N 1
ATOM 1575 C CA . LEU A 1 202 ? 27.429 -36.584 21.700 1.00 42.09 199 LEU A CA 1
ATOM 1576 C C . LEU A 1 202 ? 27.748 -36.091 23.108 1.00 42.61 199 LEU A C 1
ATOM 1577 O O . LEU A 1 202 ? 27.338 -36.663 24.107 1.00 44.63 199 LEU A O 1
ATOM 1582 N N . LEU A 1 203 ? 28.539 -35.031 23.174 1.00 43.69 200 LEU A N 1
ATOM 1583 C CA . LEU A 1 203 ? 29.168 -34.609 24.433 1.00 44.23 200 LEU A CA 1
ATOM 1584 C C . LEU A 1 203 ? 28.162 -34.209 25.519 1.00 45.14 200 LEU A C 1
ATOM 1585 O O . LEU A 1 203 ? 28.422 -34.418 26.718 1.00 46.74 200 LEU A O 1
ATOM 1590 N N . ASP A 1 204 ? 27.043 -33.629 25.097 1.00 46.84 201 ASP A N 1
ATOM 1591 C CA . ASP A 1 204 ? 25.954 -33.156 25.965 1.00 47.92 201 ASP A CA 1
ATOM 1592 C C . ASP A 1 204 ? 25.127 -34.294 26.591 1.00 48.95 201 ASP A C 1
ATOM 1593 O O . ASP A 1 204 ? 24.286 -34.030 27.458 1.00 50.08 201 ASP A O 1
ATOM 1598 N N . PHE A 1 205 ? 25.326 -35.533 26.124 1.00 49.16 202 PHE A N 1
ATOM 1599 C CA . PHE A 1 205 ? 24.405 -36.642 26.394 1.00 49.38 202 PHE A CA 1
ATOM 1600 C C . PHE A 1 205 ? 25.022 -37.870 27.009 1.00 49.97 202 PHE A C 1
ATOM 1601 O O . PHE A 1 205 ? 24.302 -38.826 27.290 1.00 50.57 202 PHE A O 1
ATOM 1609 N N . ASN A 1 206 ? 26.334 -37.857 27.210 1.00 50.61 203 ASN A N 1
ATOM 1610 C CA . ASN A 1 206 ? 27.041 -38.989 27.832 1.00 51.03 203 ASN A CA 1
ATOM 1611 C C . ASN A 1 206 ? 27.083 -40.208 26.915 1.00 51.09 203 ASN A C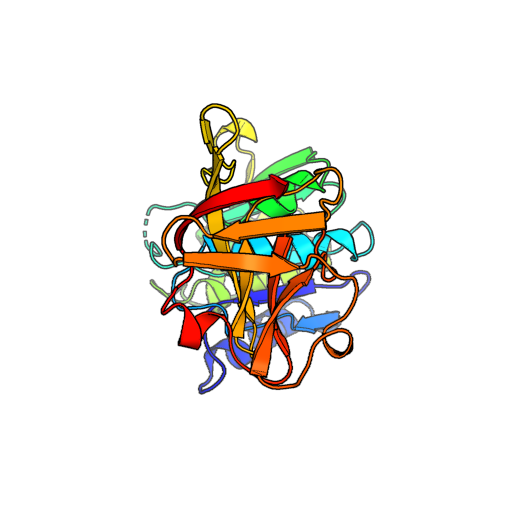 1
ATOM 1612 O O . ASN A 1 206 ? 27.237 -41.334 27.393 1.00 51.46 203 ASN A O 1
ATOM 1617 N N . LEU A 1 207 ? 26.943 -39.981 25.604 1.00 50.10 204 LEU A N 1
ATOM 1618 C CA . LEU A 1 207 ? 26.909 -41.052 24.613 1.00 49.17 204 LEU A CA 1
ATOM 1619 C C . LEU A 1 207 ? 28.134 -41.013 23.695 1.00 48.66 204 LEU A C 1
ATOM 1620 O O . LEU A 1 207 ? 28.526 -39.958 23.206 1.00 48.69 204 LEU A O 1
ATOM 1625 N N . ARG A 1 208 ? 28.742 -42.187 23.503 1.00 47.58 205 ARG A N 1
ATOM 1626 C CA . ARG A 1 208 ? 29.781 -42.417 22.513 1.00 46.43 205 ARG A CA 1
ATOM 1627 C C . ARG A 1 208 ? 29.232 -43.448 21.522 1.00 45.12 205 ARG A C 1
ATOM 1628 O O . ARG A 1 208 ? 29.129 -44.623 21.830 1.00 44.65 205 ARG A O 1
ATOM 1636 N N . LEU A 1 209 ? 28.851 -43.004 20.331 1.00 42.70 206 LEU A N 1
ATOM 1637 C CA . LEU A 1 209 ? 28.125 -43.866 19.429 1.00 41.74 206 LEU A CA 1
ATOM 1638 C C . LEU A 1 209 ? 29.046 -44.473 18.399 1.00 40.56 206 LEU A C 1
ATOM 1639 O O . LEU A 1 209 ? 29.921 -43.785 17.902 1.00 40.08 206 LEU A O 1
ATOM 1644 N N . PRO A 1 210 ? 28.833 -45.760 18.052 1.00 39.68 207 PRO A N 1
ATOM 1645 C CA . PRO A 1 210 ? 29.588 -46.326 16.949 1.00 39.46 207 PRO A CA 1
ATOM 1646 C C . PRO A 1 210 ? 29.083 -45.721 15.679 1.00 39.80 207 PRO A C 1
ATOM 1647 O O . PRO A 1 210 ? 27.855 -45.608 15.513 1.00 39.44 207 PRO A O 1
ATOM 1651 N N . TYR A 1 211 ? 29.986 -45.413 14.763 1.00 39.43 208 TYR A N 1
ATOM 1652 C CA . TYR A 1 211 ? 29.624 -44.963 13.433 1.00 38.90 208 TYR A CA 1
ATOM 1653 C C . TYR A 1 211 ? 29.608 -46.144 12.511 1.00 39.59 208 TYR A C 1
ATOM 1654 O O . TYR A 1 211 ? 30.652 -46.802 12.349 1.00 38.09 208 TYR A O 1
ATOM 1663 N N . LEU A 1 212 ? 28.438 -46.441 11.932 1.00 38.80 209 LEU A N 1
ATOM 1664 C CA . LEU A 1 212 ? 28.242 -47.672 11.143 1.00 39.54 209 LEU A CA 1
ATOM 1665 C C . LEU A 1 212 ? 27.401 -47.407 9.920 1.00 38.81 209 LEU A C 1
ATOM 1666 O O . LEU A 1 212 ? 26.712 -46.385 9.829 1.00 38.09 209 LEU A O 1
ATOM 1671 N N . GLU A 1 213 ? 27.461 -48.324 8.966 1.00 38.62 210 GLU A N 1
ATOM 1672 C CA . GLU A 1 213 ? 26.798 -48.069 7.684 1.00 39.51 210 GLU A CA 1
ATOM 1673 C C . GLU A 1 213 ? 25.289 -48.258 7.724 1.00 39.00 210 GLU A C 1
ATOM 1674 O O . GLU A 1 213 ? 24.581 -47.607 6.957 1.00 39.88 210 GLU A O 1
ATOM 1680 N N . THR A 1 214 ? 24.815 -49.186 8.555 1.00 40.08 211 THR A N 1
ATOM 1681 C CA . THR A 1 214 ? 23.401 -49.527 8.606 1.00 39.94 211 THR A CA 1
ATOM 1682 C C . THR A 1 214 ? 22.896 -49.768 10.015 1.00 39.77 211 THR A C 1
ATOM 1683 O O . THR A 1 214 ? 23.633 -50.119 10.897 1.00 39.33 211 THR A O 1
ATOM 1687 N N . TYR A 1 215 ? 21.589 -49.564 10.198 1.00 39.75 212 TYR A N 1
ATOM 1688 C CA . TYR A 1 215 ? 20.909 -49.672 11.489 1.00 39.67 212 TYR A CA 1
ATOM 1689 C C . TYR A 1 215 ? 21.091 -51.058 12.136 1.00 39.63 212 TYR A C 1
ATOM 1690 O O . TYR A 1 215 ? 21.302 -51.172 13.334 1.00 40.11 212 TYR A O 1
ATOM 1699 N N . GLY A 1 216 ? 20.970 -52.084 11.323 1.00 39.81 213 GLY A N 1
ATOM 1700 C CA . GLY A 1 216 ? 21.052 -53.463 11.798 1.00 41.15 213 GLY A CA 1
ATOM 1701 C C . GLY A 1 216 ? 22.417 -53.921 12.227 1.00 41.89 213 GLY A C 1
ATOM 1702 O O . GLY A 1 216 ? 22.612 -55.111 12.534 1.00 42.41 213 GLY A O 1
ATOM 1703 N N . LEU A 1 217 ? 23.396 -53.021 12.253 1.00 41.78 214 LEU A N 1
ATOM 1704 C CA . LEU A 1 217 ? 24.716 -53.383 12.759 1.00 42.40 214 LEU A CA 1
ATOM 1705 C C . LEU A 1 217 ? 24.862 -53.155 14.258 1.00 42.51 214 LEU A C 1
ATOM 1706 O O . LEU A 1 217 ? 25.918 -53.421 14.800 1.00 43.34 214 LEU A O 1
ATOM 1711 N N . VAL A 1 218 ? 23.806 -52.681 14.920 1.00 42.50 215 VAL A N 1
ATOM 1712 C CA . VAL A 1 218 ? 23.745 -52.681 16.390 1.00 42.79 215 VAL A CA 1
ATOM 1713 C C . VAL A 1 218 ? 22.475 -53.422 16.854 1.00 43.48 215 VAL A C 1
ATOM 1714 O O . VAL A 1 218 ? 21.581 -53.702 16.042 1.00 43.06 215 VAL A O 1
ATOM 1718 N N . GLU A 1 219 ? 22.409 -53.754 18.144 1.00 44.24 216 GLU A N 1
ATOM 1719 C CA . GLU A 1 219 ? 21.217 -54.399 18.713 1.00 44.95 216 GLU A CA 1
ATOM 1720 C C . GLU A 1 219 ? 20.014 -53.460 18.627 1.00 44.73 216 GLU A C 1
ATOM 1721 O O . GLU A 1 219 ? 20.167 -52.235 18.545 1.00 45.14 216 GLU A O 1
ATOM 1727 N N . LYS A 1 220 ? 18.819 -54.030 18.621 1.00 44.98 217 LYS A N 1
ATOM 1728 C CA . LYS A 1 220 ? 17.587 -53.238 18.618 1.00 45.53 217 LYS A CA 1
ATOM 1729 C C . LYS A 1 220 ? 17.507 -52.387 19.880 1.00 45.03 217 LYS A C 1
ATOM 1730 O O . LYS A 1 220 ? 17.729 -52.897 20.964 1.00 43.21 217 LYS A O 1
ATOM 1736 N N . GLY A 1 221 ? 17.200 -51.095 19.734 1.00 44.48 218 GLY A N 1
ATOM 1737 C CA . GLY A 1 221 ? 17.172 -50.181 20.889 1.00 44.38 218 GLY A CA 1
ATOM 1738 C C . GLY A 1 221 ? 18.470 -49.416 21.103 1.00 44.26 218 GLY A C 1
ATOM 1739 O O . GLY A 1 221 ? 18.513 -48.477 21.906 1.00 44.69 218 GLY A O 1
ATOM 1740 N N . GLU A 1 222 ? 19.544 -49.828 20.435 1.00 43.70 219 GLU A N 1
ATOM 1741 C CA . GLU A 1 222 ? 20.834 -49.167 20.608 1.00 43.44 219 GLU A CA 1
ATOM 1742 C C . GLU A 1 222 ? 20.944 -47.987 19.678 1.00 42.40 219 GLU A C 1
ATOM 1743 O O . GLU A 1 222 ? 20.424 -48.001 18.575 1.00 39.96 219 GLU A O 1
ATOM 1749 N N . MET A 1 223 ? 21.699 -46.991 20.112 1.00 42.11 220 MET A N 1
ATOM 1750 C CA . MET A 1 223 ? 21.898 -45.800 19.296 1.00 42.02 220 MET A CA 1
ATOM 1751 C C . MET A 1 223 ? 23.201 -45.906 18.483 1.00 40.89 220 MET A C 1
ATOM 1752 O O . MET A 1 223 ? 24.206 -46.487 18.946 1.00 40.77 220 MET A O 1
ATOM 1757 N N . LEU A 1 224 ? 23.152 -45.392 17.255 1.00 39.68 221 LEU A N 1
ATOM 1758 C CA . LEU A 1 224 ? 24.307 -45.276 16.383 1.00 39.82 221 LEU A CA 1
ATOM 1759 C C . LEU A 1 224 ? 24.337 -43.976 15.569 1.00 39.25 221 LEU A C 1
ATOM 1760 O O . LEU A 1 224 ? 23.397 -43.190 15.574 1.00 39.29 221 LEU A O 1
ATOM 1765 N N . ALA A 1 225 ? 25.474 -43.753 14.920 1.00 38.76 222 ALA A N 1
ATOM 1766 C CA . ALA A 1 225 ? 25.631 -42.715 13.939 1.00 39.34 222 ALA A CA 1
ATOM 1767 C C . ALA A 1 225 ? 25.917 -43.399 12.618 1.00 39.50 222 ALA A C 1
ATOM 1768 O O . ALA A 1 225 ? 26.572 -44.444 12.582 1.00 39.82 222 ALA A O 1
ATOM 1770 N N . LEU A 1 226 ? 25.421 -42.815 11.536 1.00 39.35 223 LEU A N 1
ATOM 1771 C CA . LEU A 1 226 ? 25.592 -43.366 10.208 1.00 40.93 223 LEU A CA 1
ATOM 1772 C C . LEU A 1 226 ? 25.609 -42.265 9.180 1.00 41.40 223 LEU A C 1
ATOM 1773 O O . LEU A 1 226 ? 25.129 -41.139 9.436 1.00 41.21 223 LEU A O 1
ATOM 1778 N N . PRO A 1 227 ? 26.136 -42.585 7.989 1.00 42.40 224 PRO A N 1
ATOM 1779 C CA . PRO A 1 227 ? 26.077 -41.636 6.876 1.00 42.57 224 PRO A CA 1
ATOM 1780 C C . PRO A 1 227 ? 24.697 -41.296 6.354 1.00 43.02 224 PRO A C 1
ATOM 1781 O O . PRO A 1 227 ? 24.507 -40.161 5.912 1.00 43.18 224 PRO A O 1
ATOM 1785 N N . GLY A 1 228 ? 23.752 -42.240 6.420 1.00 42.61 225 GLY A N 1
ATOM 1786 C CA . GLY A 1 228 ? 22.440 -42.086 5.789 1.00 43.56 225 GLY A CA 1
ATOM 1787 C C . GLY A 1 228 ? 22.578 -41.924 4.290 1.00 43.68 225 GLY A C 1
ATOM 1788 O O . GLY A 1 228 ? 23.571 -42.392 3.710 1.00 44.92 225 GLY A O 1
ATOM 1789 N N . SER A 1 229 ? 21.642 -41.202 3.684 1.00 43.49 226 SER A N 1
ATOM 1790 C CA . SER A 1 229 ? 21.593 -41.061 2.220 1.00 43.49 226 SER A CA 1
ATOM 1791 C C . SER A 1 229 ? 21.647 -39.622 1.752 1.00 43.26 226 SER A C 1
ATOM 1792 O O . SER A 1 229 ? 21.478 -39.353 0.555 1.00 44.27 226 SER A O 1
ATOM 1795 N N . HIS A 1 230 ? 21.911 -38.714 2.673 1.00 42.59 227 HIS A N 1
ATOM 1796 C CA A HIS A 1 230 ? 21.753 -37.254 2.487 1.00 43.25 227 HIS A CA 1
ATOM 1797 C CA B HIS A 1 230 ? 21.791 -37.296 2.293 0.50 43.00 227 HIS A CA 1
ATOM 1798 C C . HIS A 1 230 ? 23.036 -36.491 2.505 1.00 41.99 227 HIS A C 1
ATOM 1799 O O . HIS A 1 230 ? 22.997 -35.272 2.459 1.00 42.24 227 HIS A O 1
ATOM 1812 N N . ASP A 1 231 ? 24.140 -37.201 2.627 1.00 41.42 228 ASP A N 1
ATOM 1813 C CA . ASP A 1 231 ? 25.452 -36.539 2.648 1.00 41.66 228 ASP A CA 1
ATOM 1814 C C . ASP A 1 231 ? 25.666 -35.616 3.851 1.00 40.49 228 ASP A C 1
ATOM 1815 O O . ASP A 1 231 ? 26.563 -34.750 3.821 1.00 40.26 228 ASP A O 1
ATOM 1820 N N . TYR A 1 232 ? 24.886 -35.828 4.912 1.00 39.90 229 TYR A N 1
ATOM 1821 C CA . TYR A 1 232 ? 25.123 -35.199 6.219 1.00 39.59 229 TYR A CA 1
ATOM 1822 C C . TYR A 1 232 ? 25.550 -36.282 7.235 1.00 40.47 229 TYR A C 1
ATOM 1823 O O . TYR A 1 232 ? 26.270 -37.254 6.846 1.00 42.87 229 TYR A O 1
ATOM 1832 N N . LEU A 1 233 ? 25.297 -36.074 8.523 1.00 39.46 230 LEU A N 1
ATOM 1833 C CA . LEU A 1 233 ? 25.528 -37.030 9.591 1.00 38.62 230 LEU A CA 1
ATOM 1834 C C . LEU A 1 233 ? 24.160 -37.355 10.199 1.00 39.10 230 LEU A C 1
ATOM 1835 O O . LEU A 1 233 ? 23.405 -36.451 10.554 1.00 38.97 230 LEU A O 1
ATOM 1840 N N . GLU A 1 234 ? 23.859 -38.645 10.351 1.00 38.62 231 GLU A N 1
ATOM 1841 C CA . GLU A 1 234 ? 22.589 -39.117 10.913 1.00 38.63 231 GLU A CA 1
ATOM 1842 C C . GLU A 1 234 ? 22.825 -39.835 12.244 1.00 38.97 231 GLU A C 1
ATOM 1843 O O . GLU A 1 234 ? 23.807 -40.614 12.407 1.00 38.18 231 GLU A O 1
ATOM 1849 N N . ILE A 1 235 ? 21.980 -39.507 13.213 1.00 37.67 232 ILE A N 1
ATOM 1850 C CA . ILE A 1 235 ? 21.984 -40.172 14.486 1.00 38.17 232 ILE A CA 1
ATOM 1851 C C . ILE A 1 235 ? 20.670 -40.960 14.552 1.00 37.91 232 ILE A C 1
ATOM 1852 O O . ILE A 1 235 ? 19.619 -40.399 14.277 1.00 38.48 232 ILE A O 1
ATOM 1857 N N . ALA A 1 236 ? 20.735 -42.226 14.932 1.00 36.93 233 ALA A N 1
ATOM 1858 C CA . ALA A 1 236 ? 19.577 -43.130 14.886 1.00 36.61 233 ALA A CA 1
ATOM 1859 C C . ALA A 1 236 ? 19.578 -44.123 16.045 1.00 36.52 233 ALA A C 1
ATOM 1860 O O . ALA A 1 236 ? 20.615 -44.414 16.606 1.00 37.80 233 ALA A O 1
ATOM 1862 N N . VAL A 1 237 ? 18.390 -44.608 16.419 1.00 37.13 234 VAL A N 1
ATOM 1863 C CA . VAL A 1 237 ? 18.244 -45.746 17.324 1.00 37.23 234 VAL A CA 1
ATOM 1864 C C . VAL A 1 237 ? 17.773 -46.873 16.434 1.00 37.81 234 VAL A C 1
ATOM 1865 O O . VAL A 1 237 ? 16.844 -46.671 15.640 1.00 36.43 234 VAL A O 1
ATOM 1869 N N . ASN A 1 238 ? 18.430 -48.023 16.492 1.00 38.06 235 ASN A N 1
ATOM 1870 C CA . ASN A 1 238 ? 17.977 -49.152 15.652 1.00 38.20 235 ASN A CA 1
ATOM 1871 C C . ASN A 1 238 ? 16.579 -49.590 16.088 1.00 38.52 235 ASN A C 1
ATOM 1872 O O . ASN A 1 238 ? 16.367 -50.020 17.221 1.00 37.35 235 ASN A O 1
ATOM 1877 N N . MET A 1 239 ? 15.649 -49.473 15.144 1.00 39.34 236 MET A N 1
ATOM 1878 C CA . MET A 1 239 ? 14.229 -49.700 15.342 1.00 40.86 236 MET A CA 1
ATOM 1879 C C . MET A 1 239 ? 13.567 -48.786 16.411 1.00 40.46 236 MET A C 1
ATOM 1880 O O . MET A 1 239 ? 12.477 -49.075 16.922 1.00 41.38 236 MET A O 1
ATOM 1885 N N . GLY A 1 240 ? 14.202 -47.638 16.679 1.00 39.76 237 GLY A N 1
ATOM 1886 C CA . GLY A 1 240 ? 13.628 -46.633 17.542 1.00 39.28 237 GLY A CA 1
ATOM 1887 C C . GLY A 1 240 ? 13.830 -45.207 17.069 1.00 39.17 237 GLY A C 1
ATOM 1888 O O . GLY A 1 240 ? 14.135 -44.927 15.887 1.00 37.65 237 GLY A O 1
ATOM 1889 N N . SER A 1 241 ? 13.599 -44.279 17.990 1.00 39.89 238 SER A N 1
ATOM 1890 C CA . SER A 1 241 ? 13.644 -42.843 17.689 1.00 38.53 238 SER A CA 1
ATOM 1891 C C . SER A 1 241 ? 14.757 -42.104 18.472 1.00 40.05 238 SER A C 1
ATOM 1892 O O . SER A 1 241 ? 14.638 -41.880 19.704 1.00 38.28 238 SER A O 1
ATOM 1895 N N . ALA A 1 242 ? 15.831 -41.729 17.784 1.00 39.88 239 ALA A N 1
ATOM 1896 C CA . ALA A 1 242 ? 16.857 -40.875 18.370 1.00 40.68 239 ALA A CA 1
ATOM 1897 C C . ALA A 1 242 ? 16.267 -39.527 18.848 1.00 40.68 239 ALA A C 1
ATOM 1898 O O . ALA A 1 242 ? 16.644 -38.981 19.904 1.00 41.22 239 ALA A O 1
ATOM 1900 N N . ALA A 1 243 ? 15.366 -38.970 18.039 1.00 40.44 240 ALA A N 1
ATOM 1901 C CA . ALA A 1 243 ? 14.796 -37.664 18.408 1.00 41.63 240 ALA A CA 1
ATOM 1902 C C . ALA A 1 243 ? 14.138 -37.728 19.791 1.00 41.31 240 ALA A C 1
ATOM 1903 O O . ALA A 1 243 ? 14.321 -36.852 20.637 1.00 42.02 240 ALA A O 1
ATOM 1905 N N . GLU A 1 244 ? 13.369 -38.785 20.024 1.00 43.08 241 GLU A N 1
ATOM 1906 C CA . GLU A 1 244 ? 12.655 -38.969 21.299 1.00 44.23 241 GLU A CA 1
ATOM 1907 C C . GLU A 1 244 ? 13.622 -39.254 22.430 1.00 44.74 241 GLU A C 1
ATOM 1908 O O . GLU A 1 244 ? 13.451 -38.756 23.561 1.00 44.99 241 GLU A O 1
ATOM 1914 N N . ARG A 1 245 ? 14.635 -40.070 22.175 1.00 44.55 242 ARG A N 1
ATOM 1915 C CA . ARG A 1 245 ? 15.569 -40.395 23.233 1.00 44.40 242 ARG A CA 1
ATOM 1916 C C . ARG A 1 245 ? 16.411 -39.210 23.668 1.00 43.50 242 ARG A C 1
ATOM 1917 O O . ARG A 1 245 ? 16.742 -39.095 24.853 1.00 40.76 242 ARG A O 1
ATOM 1925 N N . LEU A 1 246 ? 16.795 -38.366 22.717 1.00 42.21 243 LEU A N 1
ATOM 1926 C CA . LEU A 1 246 ? 17.623 -37.177 22.975 1.00 43.14 243 LEU A CA 1
ATOM 1927 C C . LEU A 1 246 ? 16.778 -35.954 23.313 1.00 42.73 243 LEU A C 1
ATOM 1928 O O . LEU A 1 246 ? 17.311 -34.937 23.815 1.00 44.07 243 LEU A O 1
ATOM 1933 N N . ASN A 1 247 ? 15.483 -36.053 23.053 1.00 41.33 244 ASN A N 1
ATOM 1934 C CA . ASN A 1 247 ? 14.556 -34.951 23.209 1.00 41.54 244 ASN A CA 1
ATOM 1935 C C . ASN A 1 247 ? 15.050 -33.741 22.427 1.00 41.36 244 ASN A C 1
ATOM 1936 O O . ASN A 1 247 ? 15.196 -32.656 22.955 1.00 40.92 244 ASN A O 1
ATOM 1941 N N . VAL A 1 248 ? 15.324 -33.928 21.131 1.00 40.93 245 VAL A N 1
ATOM 1942 C CA . VAL A 1 248 ? 15.757 -32.833 20.291 1.00 41.35 245 VAL A CA 1
ATOM 1943 C C . VAL A 1 248 ? 14.719 -32.497 19.196 1.00 41.30 245 VAL A C 1
ATOM 1944 O O . VAL A 1 248 ? 13.821 -33.297 18.862 1.00 40.91 245 VAL A O 1
ATOM 1948 N N . LYS A 1 249 ? 14.835 -31.275 18.706 1.00 42.34 246 LYS A N 1
ATOM 1949 C CA . LYS A 1 249 ? 13.967 -30.732 17.675 1.00 44.01 246 LYS A CA 1
ATOM 1950 C C . LYS A 1 249 ? 14.810 -30.014 16.637 1.00 43.17 246 LYS A C 1
ATOM 1951 O O . LYS A 1 249 ? 15.950 -29.670 16.877 1.00 41.57 246 LYS A O 1
ATOM 1957 N N . VAL A 1 250 ? 14.245 -29.792 15.455 1.00 43.60 247 VAL A N 1
ATOM 1958 C CA . VAL A 1 250 ? 14.942 -29.050 14.424 1.00 43.51 247 VAL A CA 1
ATOM 1959 C C . VAL A 1 250 ? 15.339 -27.680 14.931 1.00 43.53 247 VAL A C 1
ATOM 1960 O O . VAL A 1 250 ? 14.543 -27.002 15.633 1.00 43.65 2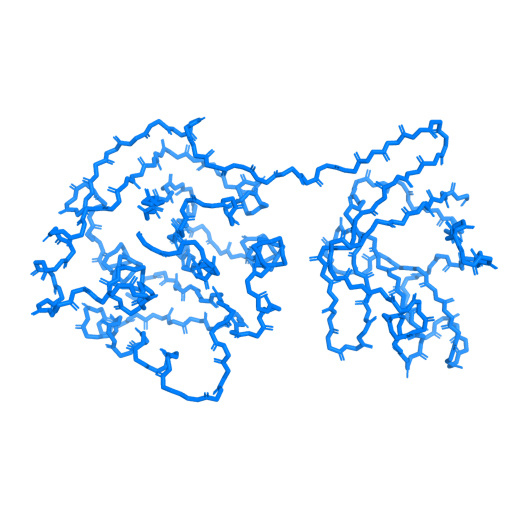47 VAL A O 1
ATOM 1964 N N . GLY A 1 251 ? 16.568 -27.274 14.623 1.00 42.11 248 GLY A N 1
ATOM 1965 C CA . GLY A 1 251 ? 17.134 -26.038 15.130 1.00 43.10 248 GLY A CA 1
ATOM 1966 C C . GLY A 1 251 ? 17.983 -26.175 16.385 1.00 42.95 248 GLY A C 1
ATOM 1967 O O . GLY A 1 251 ? 18.779 -25.270 16.703 1.00 43.15 248 GLY A O 1
ATOM 1968 N N . ASP A 1 252 ? 17.804 -27.268 17.138 1.00 41.97 249 ASP A N 1
ATOM 1969 C CA . ASP A 1 252 ? 18.625 -27.523 18.327 1.00 42.25 249 ASP A CA 1
ATOM 1970 C C . ASP A 1 252 ? 20.078 -27.718 17.908 1.00 41.93 249 ASP A C 1
ATOM 1971 O O . ASP A 1 252 ? 20.339 -28.268 16.831 1.00 42.37 249 ASP A O 1
ATOM 1976 N N . GLU A 1 253 ? 21.004 -27.291 18.760 1.00 42.77 250 GLU A N 1
ATOM 1977 C CA . GLU A 1 253 ? 22.437 -27.421 18.509 1.00 43.73 250 GLU A CA 1
ATOM 1978 C C . GLU A 1 253 ? 23.011 -28.441 19.439 1.00 43.10 250 GLU A C 1
ATOM 1979 O O . GLU A 1 253 ? 22.661 -28.460 20.617 1.00 44.01 250 GLU A O 1
ATOM 1985 N N . LEU A 1 254 ? 23.905 -29.284 18.919 1.00 42.53 251 LEU A N 1
ATOM 1986 C CA . LEU A 1 254 ? 24.568 -30.313 19.714 1.00 42.55 251 LEU A CA 1
ATOM 1987 C C . LEU A 1 254 ? 26.101 -30.227 19.625 1.00 41.72 251 LEU A C 1
ATOM 1988 O O . LEU A 1 254 ? 26.656 -29.944 18.569 1.00 39.41 251 LEU A O 1
ATOM 1993 N N . ARG A 1 255 ? 26.787 -30.473 20.731 1.00 40.53 252 ARG A N 1
ATOM 1994 C CA . ARG A 1 255 ? 28.255 -30.559 20.686 1.00 41.20 252 ARG A CA 1
ATOM 1995 C C . ARG A 1 255 ? 28.608 -32.005 20.350 1.00 40.90 252 ARG A C 1
ATOM 1996 O O . ARG A 1 255 ? 28.160 -32.919 21.043 1.00 41.21 252 ARG A O 1
ATOM 2004 N N . VAL A 1 256 ? 29.446 -32.179 19.320 1.00 40.27 253 VAL A N 1
ATOM 2005 C CA . VAL A 1 256 ? 29.751 -33.458 18.717 1.00 40.31 253 VAL A CA 1
ATOM 2006 C C . VAL A 1 256 ? 31.242 -33.591 18.385 1.00 40.72 253 VAL A C 1
ATOM 2007 O O . VAL A 1 256 ? 31.829 -32.684 17.767 1.00 41.11 253 VAL A O 1
ATOM 2011 N N . ARG A 1 257 ? 31.850 -34.702 18.796 1.00 40.95 254 ARG A N 1
ATOM 2012 C CA . ARG A 1 257 ? 33.243 -34.958 18.476 1.00 41.40 254 ARG A CA 1
ATOM 2013 C C . ARG A 1 257 ? 33.370 -36.237 17.678 1.00 41.16 254 ARG A C 1
ATOM 2014 O O . ARG A 1 257 ? 32.751 -37.226 18.004 1.00 40.20 254 ARG A O 1
ATOM 2022 N N . LEU A 1 258 ? 34.165 -36.199 16.624 1.00 40.92 255 LEU A N 1
ATOM 2023 C CA . LEU A 1 258 ? 34.430 -37.369 15.836 1.00 42.09 255 LEU A CA 1
ATOM 2024 C C . LEU A 1 258 ? 35.770 -37.981 16.255 1.00 42.67 255 LEU A C 1
ATOM 2025 O O . LEU A 1 258 ? 36.785 -37.278 16.345 1.00 43.01 255 LEU A O 1
ATOM 2030 N N . LEU A 1 259 ? 35.754 -39.284 16.534 1.00 43.23 256 LEU A N 1
ATOM 2031 C CA . LEU A 1 259 ? 36.929 -40.013 17.033 1.00 43.85 256 LEU A CA 1
ATOM 2032 C C . LEU A 1 259 ? 37.250 -41.203 16.129 1.00 44.26 256 LEU A C 1
ATOM 2033 O O . LEU A 1 259 ? 36.397 -41.744 15.434 1.00 44.15 256 LEU A O 1
#